Protein AF-A0A932FUY2-F1 (afdb_monomer)

Sequence (183 aa):
MANIYGRKVSSAYIITFAEANEIVDSSQGLALGPCTCRTVFHRCNHPINTEIMLAPTGNVFIEDRPNDYREISKEEARGILAQCHRSGLVHTIVKCRENLYAICNCCACCCVPLRLSKKYGIGRALNRTDSIVREFREQVWQVDTESNVSPSGRFAQKVILRSTATKNPLLDRADADSSQSLS

Foldseek 3Di:
DLLVCLAAFKAKEFDDLVLQLLLLVLAQWKKWFFQPQCVPPVQDDPDGGQKIWRDHDPDVCCVVPVPGMDTDHSVVNNVSSVVLVVVVWTWIFMDGRLDGTMTGTHDPRGDPLNCCVPPVVSVSRYHYDPCVSVSSNVVSVVVVVVVVPDPDDDPVPPPPPPPPPDDDPPPVPPPPPPPDDDD

Nearest PDB structures (foldseek):
  3sky-assembly1_A  TM=2.602E-01  e=1.266E+00  Archaeoglobus fulgidus DSM 4304
  4wiw-assembly6_F  TM=2.586E-01  e=2.628E+00  Desulfitobacterium hafniense DCB-2
  4umw-assembly1_A  TM=2.869E-01  e=2.793E+00  Shigella sonnei
  4umv-assembly1_A  TM=2.411E-01  e=1.615E+00  Shigella sonnei
  4byg-assembly1_A  TM=1.979E-01  e=8.353E+00  Legionella pneumophila subsp. pneumophila str. Philadelphia 1

pLDDT: mean 79.01, std 23.45, range [29.33, 98.69]

Mean predicted aligned error: 11.21 Å

Solvent-accessible surface area (backbone atoms only — not comparable to full-atom values): 10706 Å² total; per-residue (Å²): 109,70,49,54,43,16,69,59,44,46,30,32,30,54,44,52,74,67,53,52,47,54,47,51,70,68,46,83,27,40,30,43,22,58,28,64,44,50,78,72,62,65,69,68,90,69,81,52,75,38,22,38,36,50,34,57,89,78,48,60,57,36,73,79,34,58,91,58,25,44,78,49,52,64,70,54,49,50,51,51,52,52,52,36,50,78,70,68,32,50,44,23,42,33,30,49,57,92,45,72,42,29,42,42,46,39,43,92,77,42,29,58,41,59,45,36,25,75,76,66,70,29,46,41,23,45,42,74,64,95,54,55,62,60,55,50,52,52,53,50,51,52,50,58,65,55,67,74,64,71,100,67,97,71,70,86,60,61,84,73,63,82,67,86,86,67,90,65,90,79,64,80,73,74,80,77,81,82,85,84,86,83,133

Radius of gyration: 18.8 Å; Cα contacts (8 Å, |Δi|>4): 264; chains: 1; bounding box: 51×52×47 Å

Structure (mmCIF, N/CA/C/O backbone):
data_AF-A0A932FUY2-F1
#
_entry.id   AF-A0A932FUY2-F1
#
loop_
_atom_site.group_PDB
_atom_site.id
_atom_site.type_symbol
_atom_site.label_atom_id
_atom_site.label_alt_id
_atom_site.label_comp_id
_atom_site.label_asym_id
_atom_site.label_entity_id
_atom_site.label_seq_id
_atom_site.pdbx_PDB_ins_code
_atom_site.Cartn_x
_atom_site.Cartn_y
_atom_site.Cartn_z
_atom_site.occupancy
_atom_site.B_iso_or_equiv
_atom_site.auth_seq_id
_atom_site.auth_comp_id
_atom_site.auth_asym_id
_atom_site.auth_atom_id
_atom_site.pdbx_PDB_model_num
ATOM 1 N N . MET A 1 1 ? 24.421 -2.898 -4.113 1.00 64.38 1 MET A N 1
ATOM 2 C CA . MET A 1 1 ? 23.906 -1.814 -3.241 1.00 64.38 1 MET A CA 1
ATOM 3 C C . MET A 1 1 ? 22.384 -1.642 -3.303 1.00 64.38 1 MET A C 1
ATOM 5 O O . MET A 1 1 ? 21.769 -1.631 -2.246 1.00 64.38 1 MET A O 1
ATOM 9 N N . ALA A 1 2 ? 21.744 -1.593 -4.480 1.00 77.25 2 ALA A N 1
ATOM 10 C CA . ALA A 1 2 ? 20.290 -1.359 -4.594 1.00 77.25 2 ALA A CA 1
ATOM 11 C C . ALA A 1 2 ? 19.399 -2.343 -3.796 1.00 77.25 2 ALA A C 1
ATOM 13 O O . ALA A 1 2 ? 18.472 -1.925 -3.111 1.00 77.25 2 ALA A O 1
ATOM 14 N N . ASN A 1 3 ? 19.723 -3.642 -3.784 1.00 80.38 3 ASN A N 1
ATOM 15 C CA . ASN A 1 3 ? 18.988 -4.627 -2.973 1.00 80.38 3 ASN A CA 1
ATOM 16 C C . ASN A 1 3 ? 19.191 -4.466 -1.452 1.00 80.38 3 ASN A C 1
ATOM 18 O O . ASN A 1 3 ? 18.365 -4.945 -0.682 1.00 80.38 3 ASN A O 1
ATOM 22 N N . ILE A 1 4 ? 20.276 -3.818 -1.005 1.00 78.62 4 ILE A N 1
ATOM 23 C CA . ILE A 1 4 ? 20.483 -3.499 0.418 1.00 78.62 4 ILE A CA 1
ATOM 24 C C . ILE A 1 4 ? 19.537 -2.367 0.813 1.00 78.62 4 ILE A C 1
ATOM 26 O O . ILE A 1 4 ? 18.869 -2.472 1.837 1.00 78.62 4 ILE A O 1
ATOM 30 N N . TYR A 1 5 ? 19.424 -1.337 -0.029 1.00 76.69 5 TYR A N 1
ATOM 31 C CA . TYR A 1 5 ? 18.456 -0.257 0.161 1.00 76.69 5 TYR A CA 1
ATOM 32 C C . TYR A 1 5 ? 17.019 -0.797 0.190 1.00 76.69 5 TYR A C 1
ATOM 34 O O . TYR A 1 5 ? 16.292 -0.548 1.149 1.00 76.69 5 TYR A O 1
ATOM 42 N N . GLY A 1 6 ? 16.670 -1.640 -0.789 1.00 72.06 6 GLY A N 1
ATOM 43 C CA . GLY A 1 6 ? 15.383 -2.338 -0.854 1.00 72.06 6 GLY A CA 1
ATOM 44 C C . GLY A 1 6 ? 15.107 -3.281 0.322 1.00 72.06 6 GLY A C 1
ATOM 45 O O . GLY A 1 6 ? 13.983 -3.705 0.513 1.00 72.06 6 GLY A O 1
ATOM 46 N N . ARG A 1 7 ? 16.116 -3.643 1.121 1.00 74.62 7 ARG A N 1
ATOM 47 C CA . ARG A 1 7 ? 15.931 -4.483 2.313 1.00 74.62 7 ARG A CA 1
ATOM 48 C C . ARG A 1 7 ? 15.860 -3.666 3.601 1.00 74.62 7 ARG A C 1
ATOM 50 O O . ARG A 1 7 ? 15.115 -4.031 4.496 1.00 74.62 7 ARG A O 1
ATOM 57 N N . LYS A 1 8 ? 16.689 -2.625 3.719 1.00 75.62 8 LYS A N 1
ATOM 58 C CA . LYS A 1 8 ? 16.935 -1.918 4.987 1.00 75.62 8 LYS A CA 1
ATOM 59 C C . LYS A 1 8 ? 16.285 -0.539 5.080 1.00 75.62 8 LYS A C 1
ATOM 61 O O . LYS A 1 8 ? 16.172 -0.014 6.180 1.00 75.62 8 LYS A O 1
ATOM 66 N N . VAL A 1 9 ? 15.941 0.088 3.953 1.00 81.50 9 VAL A N 1
ATOM 67 C CA . VAL A 1 9 ? 15.538 1.504 3.931 1.00 81.50 9 VAL A CA 1
ATOM 68 C C . VAL A 1 9 ? 14.115 1.682 3.440 1.00 81.50 9 VAL A C 1
ATOM 70 O O . VAL A 1 9 ? 13.314 2.268 4.152 1.00 81.50 9 VAL A O 1
ATOM 73 N N . SER A 1 10 ? 13.780 1.189 2.251 1.00 85.56 10 SER A N 1
ATOM 74 C CA . SER A 1 10 ? 12.421 1.304 1.724 1.00 85.56 10 SER A CA 1
ATOM 75 C C . SER A 1 10 ? 12.083 0.098 0.865 1.00 85.56 10 SER A C 1
ATOM 77 O O . SER A 1 10 ? 12.874 -0.295 0.007 1.00 85.56 10 SER A O 1
ATOM 79 N N . SER A 1 11 ? 10.925 -0.505 1.118 1.00 91.25 11 SER A N 1
ATOM 80 C CA . SER A 1 11 ? 10.474 -1.717 0.440 1.00 91.25 11 SER A CA 1
ATOM 81 C C . SER A 1 11 ? 8.954 -1.772 0.366 1.00 91.25 11 SER A C 1
ATOM 83 O O . SER A 1 11 ? 8.269 -1.191 1.205 1.00 91.25 11 SER A O 1
ATOM 85 N N . ALA A 1 12 ? 8.424 -2.477 -0.628 1.00 95.38 12 ALA A N 1
ATOM 86 C CA . ALA A 1 12 ? 7.002 -2.780 -0.725 1.00 95.38 12 ALA A CA 1
ATOM 87 C C . ALA A 1 12 ? 6.774 -4.282 -0.537 1.00 95.38 12 ALA A C 1
ATOM 89 O O . ALA A 1 12 ? 7.574 -5.098 -1.005 1.00 95.38 12 ALA A O 1
ATOM 90 N N . TYR A 1 13 ? 5.672 -4.647 0.110 1.00 97.12 13 TYR A N 1
ATOM 91 C CA . TYR A 1 13 ? 5.233 -6.032 0.264 1.00 97.12 13 TYR A CA 1
ATOM 92 C C . TYR A 1 13 ? 3.901 -6.212 -0.442 1.00 97.12 13 TYR A C 1
ATOM 94 O O . TYR A 1 13 ? 2.963 -5.470 -0.169 1.00 97.12 13 TYR A O 1
ATOM 102 N N . ILE A 1 14 ? 3.817 -7.185 -1.345 1.00 97.25 14 ILE A N 1
ATOM 103 C CA . ILE A 1 14 ? 2.559 -7.574 -1.980 1.00 97.25 14 ILE A CA 1
ATOM 104 C C . ILE A 1 14 ? 1.640 -8.149 -0.906 1.00 97.25 14 ILE A C 1
ATOM 106 O O . ILE A 1 14 ? 2.022 -9.070 -0.174 1.00 97.25 14 ILE A O 1
ATOM 110 N N . ILE A 1 15 ? 0.427 -7.613 -0.857 1.00 98.31 15 ILE A N 1
ATOM 111 C CA . ILE A 1 15 ? -0.638 -8.075 0.026 1.00 98.31 15 ILE A CA 1
ATOM 112 C C . ILE A 1 15 ? -1.862 -8.446 -0.802 1.00 98.31 15 ILE A C 1
ATOM 114 O O . ILE A 1 15 ? -2.093 -7.925 -1.894 1.00 98.31 15 ILE A O 1
ATOM 118 N N . THR A 1 16 ? -2.638 -9.386 -0.293 1.00 98.31 16 THR A N 1
ATOM 119 C CA . THR A 1 16 ? -3.935 -9.750 -0.852 1.00 98.31 16 THR A CA 1
ATOM 120 C C . THR A 1 16 ? -4.972 -8.676 -0.531 1.00 98.31 16 THR A C 1
ATOM 122 O O . THR A 1 16 ? -4.783 -7.832 0.347 1.00 98.31 16 THR A O 1
ATOM 125 N N . PHE A 1 17 ? -6.106 -8.720 -1.230 1.00 98.38 17 PHE A N 1
ATOM 126 C CA . PHE A 1 17 ? -7.243 -7.861 -0.904 1.00 98.38 17 PHE A CA 1
ATOM 127 C C . PHE A 1 17 ? -7.739 -8.095 0.533 1.00 98.38 17 PHE A C 1
ATOM 129 O O . PHE A 1 17 ? -8.035 -7.133 1.235 1.00 98.38 17 PHE A O 1
ATOM 136 N N . ALA A 1 18 ? -7.777 -9.348 0.998 1.00 98.44 18 ALA A N 1
ATOM 137 C CA . ALA A 1 18 ? -8.173 -9.677 2.368 1.00 98.44 18 ALA A CA 1
ATOM 138 C C . ALA A 1 18 ? -7.213 -9.063 3.401 1.00 98.44 18 ALA A C 1
ATOM 140 O O . ALA A 1 18 ? -7.653 -8.321 4.273 1.00 98.44 18 ALA A O 1
ATOM 141 N N . GLU A 1 19 ? -5.902 -9.262 3.232 1.00 98.50 19 GLU A N 1
ATOM 142 C CA . GLU A 1 19 ? -4.885 -8.678 4.119 1.00 98.50 19 GLU A CA 1
ATOM 143 C C . GLU A 1 19 ? -4.951 -7.143 4.140 1.00 98.50 19 GLU A C 1
ATOM 145 O O . GLU A 1 19 ? -4.806 -6.535 5.197 1.00 98.50 19 GLU A O 1
ATOM 150 N N . ALA A 1 20 ? -5.208 -6.499 2.994 1.00 98.44 20 ALA A N 1
ATOM 151 C CA . ALA A 1 20 ? -5.375 -5.048 2.926 1.00 98.44 20 ALA A CA 1
ATOM 152 C C . ALA A 1 20 ? -6.576 -4.559 3.755 1.00 98.44 20 ALA A C 1
ATOM 154 O O . ALA A 1 20 ? -6.461 -3.548 4.448 1.00 98.44 20 ALA A O 1
ATOM 155 N N . ASN A 1 21 ? -7.702 -5.282 3.725 1.00 98.44 21 ASN A N 1
ATOM 156 C CA . ASN A 1 21 ? -8.852 -4.971 4.578 1.00 98.44 21 ASN A CA 1
ATOM 157 C C . ASN A 1 21 ? -8.520 -5.194 6.061 1.00 98.44 21 ASN A C 1
ATOM 159 O O . ASN A 1 21 ? -8.831 -4.334 6.876 1.00 98.44 21 ASN A O 1
ATOM 163 N N . GLU A 1 22 ? -7.812 -6.269 6.417 1.00 97.75 22 GLU A N 1
ATOM 164 C CA . GLU A 1 22 ? -7.396 -6.510 7.808 1.00 97.75 22 GLU A CA 1
ATOM 165 C C . GLU A 1 22 ? -6.463 -5.418 8.357 1.00 97.75 22 GLU A C 1
ATOM 167 O O . GLU A 1 22 ? -6.550 -5.047 9.532 1.00 97.75 22 GLU A O 1
ATOM 172 N N . ILE A 1 23 ? -5.571 -4.887 7.515 1.00 97.25 23 ILE A N 1
ATOM 173 C CA . ILE A 1 23 ? -4.703 -3.753 7.855 1.00 97.25 23 ILE A CA 1
ATOM 174 C C . ILE A 1 23 ? -5.548 -2.493 8.090 1.00 97.25 23 ILE A C 1
ATOM 176 O O . ILE A 1 23 ? -5.360 -1.819 9.104 1.00 97.25 23 ILE A O 1
ATOM 180 N N . VAL A 1 24 ? -6.514 -2.193 7.212 1.00 96.81 24 VAL A N 1
ATOM 181 C CA . VAL A 1 24 ? -7.468 -1.080 7.398 1.00 96.81 24 VAL A CA 1
ATOM 182 C C . VAL A 1 24 ? -8.246 -1.234 8.708 1.00 96.81 24 VAL A C 1
ATOM 184 O O . VAL A 1 24 ? -8.368 -0.275 9.471 1.00 96.81 24 VAL A O 1
ATOM 187 N N . ASP A 1 25 ? -8.711 -2.443 9.015 1.00 95.50 25 ASP A N 1
ATOM 188 C CA . ASP A 1 25 ? -9.465 -2.739 10.235 1.00 95.50 25 ASP A CA 1
ATOM 189 C C . ASP A 1 25 ? -8.625 -2.522 11.494 1.00 95.50 25 ASP A C 1
ATOM 191 O O . ASP A 1 25 ? -9.131 -2.004 12.491 1.00 95.50 25 ASP A O 1
ATOM 195 N N . SER A 1 26 ? -7.335 -2.855 11.424 1.00 93.06 26 SER A N 1
ATOM 196 C CA . SER A 1 26 ? -6.376 -2.705 12.524 1.00 93.06 26 SER A CA 1
ATOM 197 C C . SER A 1 26 ? -5.808 -1.282 12.641 1.00 93.06 26 SER A C 1
ATOM 199 O O . SER A 1 26 ? -5.104 -0.983 13.599 1.00 93.06 26 SER A O 1
ATOM 201 N N . SER A 1 27 ? -6.083 -0.399 11.678 1.00 91.69 27 SER A N 1
ATOM 202 C CA . SER A 1 27 ? -5.550 0.967 11.662 1.00 91.69 27 SER A CA 1
ATOM 203 C C . SER A 1 27 ? -6.324 1.901 12.597 1.00 91.69 27 SER A C 1
ATOM 205 O O . SER A 1 27 ? -7.548 1.798 12.728 1.00 91.69 27 SER A O 1
ATOM 207 N N . GLN A 1 28 ? -5.603 2.838 13.218 1.00 87.56 28 GLN A N 1
ATOM 208 C CA . GLN A 1 28 ? -6.161 3.842 14.136 1.00 87.56 28 GLN A CA 1
ATOM 209 C C . GLN A 1 28 ? -6.638 5.111 13.422 1.00 87.56 28 GLN A C 1
ATOM 211 O O . GLN A 1 28 ? -7.603 5.733 13.850 1.00 87.56 28 GLN A O 1
ATOM 216 N N . GLY A 1 29 ? -5.996 5.465 12.310 1.00 89.44 29 GLY A N 1
ATOM 217 C CA . GLY A 1 29 ? -6.373 6.586 11.460 1.00 89.44 29 GLY A CA 1
ATOM 218 C C . GLY A 1 29 ? -5.946 6.329 10.020 1.00 89.44 29 GLY A C 1
ATOM 219 O O . GLY A 1 29 ? -5.031 5.544 9.743 1.00 89.44 29 GLY A O 1
ATOM 220 N N . LEU A 1 30 ? -6.677 6.942 9.094 1.00 93.44 30 LEU A N 1
ATOM 221 C CA . LEU A 1 30 ? -6.545 6.705 7.664 1.00 93.44 30 LEU A CA 1
ATOM 222 C C . LEU A 1 30 ? -6.641 8.027 6.915 1.00 93.44 30 LEU A C 1
ATOM 224 O O . LEU A 1 30 ? -7.508 8.851 7.202 1.00 93.44 30 LEU A O 1
ATOM 228 N N . ALA A 1 31 ? -5.785 8.200 5.913 1.00 94.31 31 ALA A N 1
ATOM 229 C CA . ALA A 1 31 ? -5.929 9.285 4.952 1.00 94.31 31 ALA A CA 1
ATOM 230 C C . ALA A 1 31 ? -5.768 8.776 3.527 1.00 94.31 31 ALA A C 1
ATOM 232 O O . ALA A 1 31 ? -4.958 7.891 3.264 1.00 94.31 31 ALA A O 1
ATOM 233 N N . LEU A 1 32 ? -6.517 9.365 2.606 1.00 95.81 32 LEU A N 1
ATOM 234 C CA . LEU A 1 32 ? -6.376 9.128 1.179 1.00 95.81 32 LEU A CA 1
ATOM 235 C C . LEU A 1 32 ? -5.473 10.187 0.569 1.00 95.81 32 LEU A C 1
ATOM 237 O O . LEU A 1 32 ? -5.670 11.371 0.828 1.00 95.81 32 LEU A O 1
ATOM 241 N N . GLY A 1 33 ? -4.563 9.758 -0.298 1.00 94.81 33 GLY A N 1
ATOM 242 C CA . GLY A 1 33 ? -3.757 10.642 -1.123 1.00 94.81 33 GLY A CA 1
ATOM 243 C C . GLY A 1 33 ? -3.502 10.104 -2.533 1.00 94.81 33 GLY A C 1
ATOM 244 O O . GLY A 1 33 ? -3.939 8.999 -2.900 1.00 94.81 33 GLY A O 1
ATOM 245 N N . PRO A 1 34 ? -2.795 10.897 -3.352 1.00 95.62 34 PRO A N 1
ATOM 246 C CA . PRO A 1 34 ? -2.482 10.555 -4.727 1.00 95.62 34 PRO A CA 1
ATOM 247 C C . PRO A 1 34 ? -1.388 9.487 -4.803 1.00 95.62 34 PRO A C 1
ATOM 249 O O . PRO A 1 34 ? -0.381 9.546 -4.106 1.00 95.62 34 PRO A O 1
ATOM 252 N N . CYS A 1 35 ? -1.519 8.553 -5.742 1.00 95.50 35 CYS A N 1
ATOM 253 C CA . CYS A 1 35 ? -0.449 7.618 -6.064 1.00 95.50 35 CYS A CA 1
ATOM 254 C C . CYS A 1 35 ? 0.727 8.357 -6.711 1.00 95.50 35 CYS A C 1
ATOM 256 O O . CYS A 1 35 ? 0.688 8.692 -7.901 1.00 95.50 35 CYS A O 1
ATOM 258 N N . THR A 1 36 ? 1.816 8.508 -5.958 1.00 93.25 36 THR A N 1
ATOM 259 C CA . THR A 1 36 ? 3.019 9.239 -6.395 1.00 93.25 36 THR A CA 1
ATOM 260 C C . THR A 1 36 ? 3.535 8.765 -7.760 1.00 93.25 36 THR A C 1
ATOM 262 O O . THR A 1 36 ? 3.834 9.566 -8.644 1.00 93.25 36 THR A O 1
ATOM 265 N N . CYS A 1 37 ? 3.580 7.448 -7.989 1.00 95.94 37 CYS A N 1
ATOM 266 C CA . CYS A 1 37 ? 4.056 6.884 -9.256 1.00 95.94 37 CYS A CA 1
ATOM 267 C C . CYS A 1 37 ? 3.196 7.322 -10.454 1.00 95.94 37 CYS A C 1
ATOM 269 O O . CYS A 1 37 ? 3.712 7.538 -11.551 1.00 95.94 37 CYS A O 1
ATOM 271 N N . ARG A 1 38 ? 1.876 7.409 -10.270 1.00 95.50 38 ARG A N 1
ATOM 272 C CA . ARG A 1 38 ? 0.945 7.749 -11.348 1.00 95.50 38 ARG A CA 1
ATOM 273 C C . ARG A 1 38 ? 0.997 9.243 -11.662 1.00 95.50 38 ARG A C 1
ATOM 275 O O . ARG A 1 38 ? 1.034 9.581 -12.841 1.00 95.50 38 ARG A O 1
ATOM 282 N N . THR A 1 39 ? 1.106 10.079 -10.630 1.00 94.69 39 THR A N 1
ATOM 283 C CA . THR A 1 39 ? 1.298 11.533 -10.745 1.00 94.69 39 THR A CA 1
ATOM 284 C C . THR A 1 39 ? 2.624 11.907 -11.403 1.00 94.69 39 THR A C 1
ATOM 286 O O . THR A 1 39 ? 2.702 12.941 -12.039 1.00 94.69 39 THR A O 1
ATOM 289 N N . VAL A 1 40 ? 3.670 11.084 -11.284 1.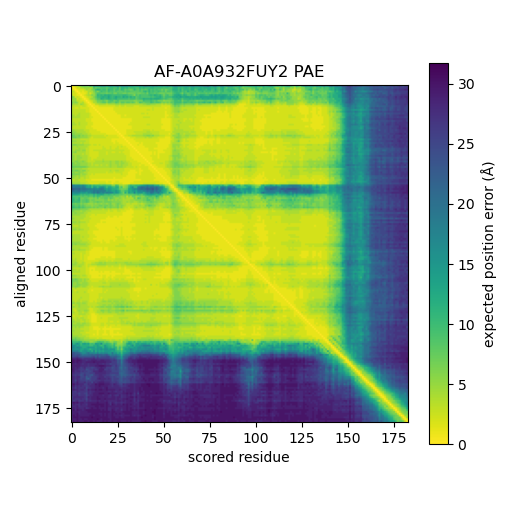00 95.88 40 VAL A N 1
ATOM 290 C CA . VAL A 1 40 ? 4.964 11.374 -11.929 1.00 95.88 40 VAL A CA 1
ATOM 291 C C . VAL A 1 40 ? 5.015 10.875 -13.373 1.00 95.88 40 VAL A C 1
ATOM 293 O O . VAL A 1 40 ? 5.528 11.562 -14.250 1.00 95.88 40 VAL A O 1
ATOM 296 N N . PHE A 1 41 ? 4.541 9.652 -13.642 1.00 95.50 41 PHE A N 1
ATOM 297 C CA . PHE A 1 41 ? 4.778 9.016 -14.943 1.00 95.50 41 PHE A CA 1
ATOM 298 C C . PHE A 1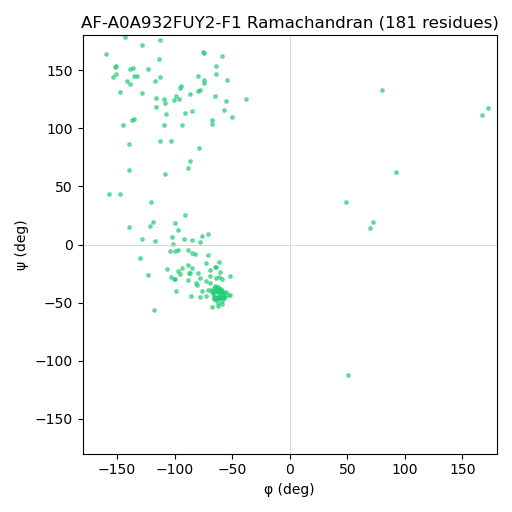 41 ? 3.652 9.192 -15.965 1.00 95.50 41 PHE A C 1
ATOM 300 O O . PHE A 1 41 ? 3.932 9.050 -17.152 1.00 95.50 41 PHE A O 1
ATOM 307 N N . HIS A 1 42 ? 2.403 9.417 -15.542 1.00 94.19 42 HIS A N 1
ATOM 308 C CA . HIS A 1 42 ? 1.242 9.615 -16.429 1.00 94.19 42 HIS A CA 1
ATOM 309 C C . HIS A 1 42 ? 1.069 8.568 -17.555 1.00 94.19 42 HIS A C 1
ATOM 311 O O . HIS A 1 42 ? 0.651 8.887 -18.663 1.00 94.19 42 HIS A O 1
ATOM 317 N N . ARG A 1 43 ? 1.380 7.288 -17.297 1.00 95.19 43 ARG A N 1
ATOM 318 C CA . ARG A 1 43 ? 1.332 6.216 -18.322 1.00 95.19 43 ARG A CA 1
ATOM 319 C C . ARG A 1 43 ? 0.006 5.458 -18.409 1.00 95.19 43 ARG A C 1
ATOM 321 O O . ARG A 1 43 ? -0.065 4.446 -19.100 1.00 95.19 43 ARG A O 1
ATOM 328 N N . CYS A 1 44 ? -1.011 5.859 -17.651 1.00 94.44 44 CYS A N 1
ATOM 329 C CA . CYS A 1 44 ? -2.312 5.190 -17.624 1.00 94.44 44 CYS A CA 1
ATOM 330 C C . CYS A 1 44 ? -3.401 6.125 -17.089 1.00 94.44 44 CYS A C 1
ATOM 332 O O . CYS A 1 44 ? -3.090 7.090 -16.394 1.00 94.44 44 CYS A O 1
ATOM 334 N N . ASN A 1 45 ? -4.661 5.756 -17.327 1.00 94.56 45 ASN A N 1
ATOM 335 C CA . ASN A 1 45 ? -5.847 6.513 -16.910 1.00 94.56 45 ASN A CA 1
ATOM 336 C C . ASN A 1 45 ? -6.507 5.955 -15.634 1.00 94.56 45 ASN A C 1
ATOM 338 O O . ASN A 1 45 ? -7.680 6.210 -15.379 1.00 94.56 45 ASN A O 1
ATOM 342 N N . HIS A 1 46 ? -5.790 5.151 -14.842 1.00 95.69 46 HIS A N 1
ATOM 343 C CA . HIS A 1 46 ? -6.316 4.692 -13.552 1.00 95.69 46 HIS A CA 1
ATOM 344 C C . HIS A 1 46 ? -6.522 5.876 -12.585 1.00 95.69 46 HIS A C 1
ATOM 346 O O . HIS A 1 46 ? -5.790 6.865 -12.688 1.00 95.69 46 HIS A O 1
ATOM 352 N N . PRO A 1 47 ? -7.452 5.776 -11.613 1.00 94.25 47 PRO A N 1
ATOM 353 C CA . PRO A 1 47 ? -7.709 6.847 -10.644 1.00 94.25 47 PRO A CA 1
ATOM 354 C C . PRO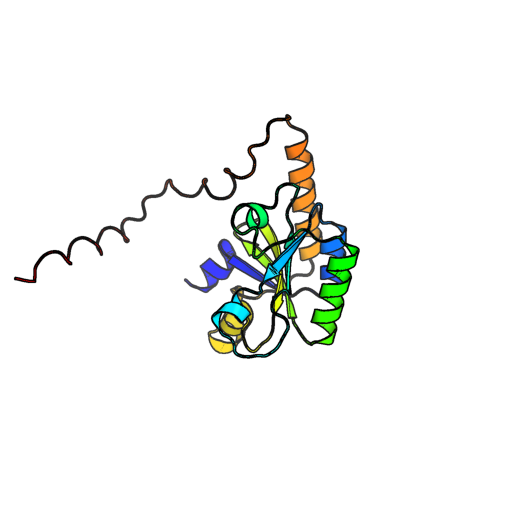 A 1 47 ? -6.433 7.270 -9.915 1.00 94.25 47 PRO A C 1
ATOM 356 O O . PRO A 1 47 ? -5.621 6.410 -9.604 1.00 94.25 47 PRO A O 1
ATOM 359 N N . ILE A 1 48 ? -6.226 8.558 -9.631 1.00 95.69 48 ILE A N 1
ATOM 360 C CA . ILE A 1 48 ? -5.001 9.040 -8.962 1.00 95.69 48 ILE A CA 1
ATOM 361 C C . ILE A 1 48 ? -5.033 8.774 -7.454 1.00 95.69 48 ILE A C 1
ATOM 363 O O . ILE A 1 48 ? -4.051 8.262 -6.920 1.00 95.69 48 ILE A O 1
ATOM 367 N N . ASN A 1 49 ? -6.153 9.062 -6.791 1.00 96.19 49 ASN A N 1
ATOM 368 C CA . ASN A 1 49 ? -6.298 8.958 -5.338 1.00 96.19 49 ASN A CA 1
ATOM 369 C C . ASN A 1 49 ? -6.509 7.505 -4.912 1.00 96.19 49 ASN A C 1
ATOM 371 O O . ASN A 1 49 ? -7.636 7.035 -4.781 1.00 96.19 49 ASN A O 1
ATOM 375 N N . THR A 1 50 ? -5.401 6.777 -4.785 1.00 97.12 50 THR A N 1
ATOM 376 C CA . THR A 1 50 ? -5.384 5.335 -4.513 1.00 97.12 50 THR A CA 1
ATOM 377 C C . THR A 1 50 ? -4.293 4.936 -3.516 1.00 97.12 50 THR A C 1
ATOM 379 O O . THR A 1 50 ? -3.955 3.759 -3.424 1.00 97.12 50 THR A O 1
ATOM 382 N N . GLU A 1 51 ? -3.701 5.881 -2.789 1.00 96.12 51 GLU A N 1
ATOM 383 C CA . GLU A 1 51 ? -2.723 5.612 -1.730 1.00 96.12 51 GLU A CA 1
ATOM 384 C C . GLU A 1 51 ? -3.372 5.899 -0.374 1.00 96.12 51 GLU A C 1
ATOM 386 O O . GLU A 1 51 ? -3.890 6.990 -0.155 1.00 96.12 51 GLU A O 1
ATOM 391 N N . ILE A 1 52 ? -3.415 4.893 0.501 1.00 97.06 52 ILE A N 1
ATOM 392 C CA . ILE A 1 52 ? -4.050 4.987 1.817 1.00 97.06 52 ILE A CA 1
ATOM 393 C C . ILE A 1 52 ? -2.948 5.022 2.865 1.00 97.06 52 ILE A C 1
ATOM 395 O O . ILE A 1 52 ? -2.247 4.033 3.071 1.00 97.06 52 ILE A O 1
ATOM 399 N N . MET A 1 53 ? -2.806 6.156 3.530 1.00 94.50 53 MET A N 1
ATOM 400 C CA . MET A 1 53 ? -1.854 6.354 4.612 1.00 94.50 53 MET A CA 1
ATOM 401 C C . MET A 1 53 ? -2.394 5.725 5.894 1.00 94.50 53 MET A C 1
ATOM 403 O O . MET A 1 53 ? -3.553 5.936 6.248 1.00 94.50 53 MET A O 1
ATOM 407 N N . LEU A 1 54 ? -1.538 4.974 6.581 1.00 92.00 54 LEU A N 1
ATOM 408 C CA . LEU A 1 54 ? -1.809 4.297 7.845 1.00 92.00 54 LEU A CA 1
ATOM 409 C C . LEU A 1 54 ? -1.146 5.127 8.948 1.00 92.00 54 LEU A C 1
ATOM 411 O O . LEU A 1 54 ? 0.036 4.944 9.240 1.00 92.00 54 LEU A O 1
ATOM 415 N N . ALA A 1 55 ? -1.870 6.095 9.501 1.00 72.81 55 ALA A N 1
ATOM 416 C CA . ALA A 1 55 ? -1.325 7.014 10.495 1.00 72.81 55 ALA A CA 1
ATOM 417 C C . ALA A 1 55 ? -2.228 7.051 11.735 1.00 72.81 55 ALA A C 1
ATOM 419 O O . ALA A 1 55 ? -3.432 7.251 11.589 1.00 72.81 55 ALA A O 1
ATOM 420 N N . PRO A 1 56 ? -1.676 6.906 12.950 1.00 60.91 56 PRO A N 1
ATOM 421 C CA . PRO A 1 56 ? -2.341 7.360 14.167 1.00 60.91 56 PRO A CA 1
ATOM 422 C C . PRO A 1 56 ? -2.631 8.867 14.096 1.00 60.91 56 PRO A C 1
ATOM 424 O O . PRO A 1 56 ? -2.044 9.581 13.282 1.00 60.91 56 PRO A O 1
ATOM 427 N N . THR A 1 57 ? -3.535 9.336 14.954 1.00 53.84 57 THR A N 1
ATOM 428 C CA . THR A 1 57 ? -4.048 10.714 15.041 1.00 53.84 57 THR A CA 1
ATOM 429 C C . THR A 1 57 ? -2.971 11.781 14.783 1.00 53.84 57 THR A C 1
ATOM 431 O O . THR A 1 57 ? -1.940 11.792 15.455 1.00 53.84 57 THR A O 1
ATOM 434 N N . GLY A 1 58 ? -3.220 12.687 13.828 1.00 56.62 58 GLY A N 1
ATOM 435 C CA . GLY A 1 58 ? -2.237 13.674 13.352 1.00 56.62 58 GLY A CA 1
ATOM 436 C C . GLY A 1 58 ? -1.445 13.167 12.146 1.00 56.62 58 GLY A C 1
ATOM 437 O O . GLY A 1 58 ? -0.230 12.973 12.210 1.00 56.62 58 GLY A O 1
ATOM 438 N N . ASN A 1 59 ? -2.143 12.900 11.036 1.00 61.69 59 ASN A N 1
ATOM 439 C CA . ASN A 1 59 ? -1.487 12.460 9.815 1.00 61.69 59 ASN A CA 1
ATOM 440 C C . ASN A 1 59 ? -0.632 13.604 9.245 1.00 61.69 59 ASN A C 1
ATOM 442 O O . ASN A 1 59 ? -1.151 14.515 8.605 1.00 61.69 59 ASN A O 1
ATOM 446 N N . VAL A 1 60 ? 0.685 13.512 9.437 1.00 66.94 60 VAL A N 1
ATOM 447 C CA . VAL A 1 60 ? 1.673 14.498 8.964 1.00 66.94 60 VAL A CA 1
ATOM 448 C C . VAL A 1 60 ? 1.543 14.822 7.474 1.00 66.94 60 VAL A C 1
ATOM 450 O O . VAL A 1 60 ? 1.860 15.926 7.057 1.00 66.94 60 VAL A O 1
ATOM 453 N N . PHE A 1 61 ? 1.022 13.902 6.656 1.00 71.69 61 PHE A N 1
ATOM 454 C CA . PHE A 1 61 ? 0.806 14.161 5.233 1.00 71.69 61 PHE A CA 1
ATOM 455 C C . PHE A 1 61 ? -0.360 15.119 4.980 1.00 71.69 61 PHE A C 1
ATOM 457 O O . PHE A 1 61 ? -0.313 15.876 4.016 1.00 71.69 61 PHE A O 1
ATOM 464 N N . ILE A 1 62 ? -1.381 15.115 5.839 1.00 78.00 62 ILE A N 1
ATOM 465 C CA . ILE A 1 62 ? -2.457 16.112 5.794 1.00 78.00 62 ILE A CA 1
ATOM 466 C C . ILE A 1 62 ? -1.919 17.470 6.254 1.00 78.00 62 ILE A C 1
ATOM 468 O O . ILE A 1 62 ? -2.246 18.480 5.647 1.00 78.00 62 ILE A O 1
ATOM 472 N N . GLU A 1 63 ? -1.061 17.505 7.276 1.00 78.62 63 GLU A N 1
ATOM 473 C CA . GLU A 1 63 ? -0.453 18.753 7.760 1.00 78.62 63 GLU A CA 1
ATOM 474 C C . GLU A 1 63 ? 0.489 19.377 6.715 1.00 78.62 63 GLU A C 1
ATOM 476 O O . GLU A 1 63 ? 0.381 20.565 6.411 1.00 78.62 63 GLU A O 1
ATOM 481 N N . ASP A 1 64 ? 1.369 18.570 6.115 1.00 80.50 64 ASP A N 1
ATOM 482 C CA . ASP A 1 64 ? 2.364 19.023 5.137 1.00 80.50 64 ASP A CA 1
ATOM 483 C C . ASP A 1 64 ? 1.763 19.265 3.741 1.00 80.50 64 ASP A C 1
ATOM 485 O O . ASP A 1 64 ? 2.284 20.064 2.956 1.00 80.50 64 ASP A O 1
ATOM 489 N N . ARG A 1 65 ? 0.694 18.537 3.385 1.00 83.56 65 ARG A N 1
ATOM 490 C CA . ARG A 1 65 ? 0.044 18.577 2.063 1.00 83.56 65 ARG A CA 1
ATOM 491 C C . ARG A 1 65 ? -1.489 18.516 2.166 1.00 83.56 65 ARG A C 1
ATOM 493 O O . ARG A 1 65 ? -2.109 17.599 1.616 1.00 83.56 65 ARG A O 1
ATOM 500 N N . PRO A 1 66 ? -2.128 19.527 2.778 1.00 83.62 66 PRO A N 1
ATOM 501 C CA . PRO A 1 66 ? -3.570 19.525 3.061 1.00 83.62 66 PRO A CA 1
ATOM 502 C C . PRO A 1 66 ? -4.457 19.520 1.811 1.00 83.62 66 PRO A C 1
ATOM 504 O O . PRO A 1 66 ? -5.627 19.162 1.883 1.00 83.62 66 PRO A O 1
ATOM 507 N N .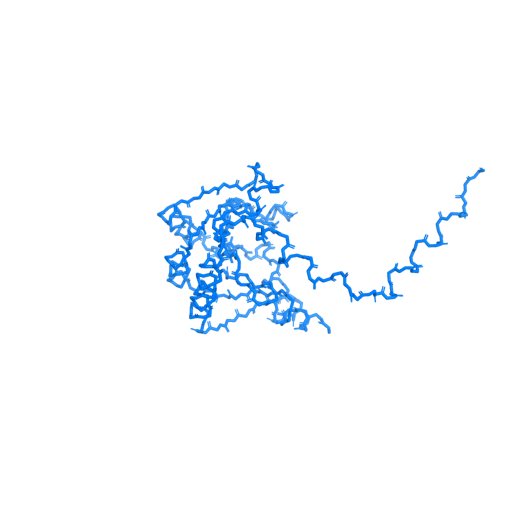 ASN A 1 67 ? -3.911 19.905 0.653 1.00 88.38 67 ASN A N 1
ATOM 508 C CA . ASN A 1 67 ? -4.636 19.879 -0.620 1.00 88.38 67 ASN A CA 1
ATOM 509 C C . ASN A 1 67 ? -4.598 18.505 -1.308 1.00 88.38 67 ASN A C 1
ATOM 511 O O . ASN A 1 67 ? -5.437 18.231 -2.164 1.00 88.38 67 ASN A O 1
ATOM 515 N N . ASP A 1 68 ? -3.632 17.654 -0.950 1.00 89.00 68 ASP A N 1
ATOM 516 C CA . ASP A 1 68 ? -3.434 16.346 -1.581 1.00 89.00 68 ASP A CA 1
ATOM 517 C C . ASP A 1 68 ? -4.006 15.207 -0.732 1.00 89.00 68 ASP A C 1
ATOM 519 O O . ASP A 1 68 ? -4.404 14.175 -1.276 1.00 89.00 68 ASP A O 1
ATOM 523 N N . TYR A 1 69 ? -4.032 15.379 0.593 1.00 91.75 69 TYR A N 1
ATOM 524 C CA . TYR A 1 69 ? -4.451 14.348 1.536 1.00 91.75 69 TYR A CA 1
ATOM 525 C C . TYR A 1 69 ? -5.687 14.762 2.322 1.00 91.75 69 TYR A C 1
ATOM 527 O O . TYR A 1 69 ? -5.805 15.896 2.778 1.00 91.75 69 TYR A O 1
ATOM 535 N N . ARG A 1 70 ? -6.587 13.802 2.544 1.00 92.62 70 ARG A N 1
ATOM 536 C CA . ARG A 1 70 ? -7.757 13.969 3.415 1.00 92.62 70 ARG A CA 1
ATOM 537 C C . ARG A 1 70 ? -8.002 12.731 4.257 1.00 92.62 70 ARG A C 1
ATOM 539 O O . ARG A 1 70 ? -7.722 11.620 3.807 1.00 92.62 70 ARG A O 1
ATOM 546 N N . GLU A 1 71 ? -8.575 12.915 5.437 1.00 92.88 71 GLU A N 1
ATOM 547 C CA . GLU A 1 71 ? -9.025 11.797 6.264 1.00 92.88 71 GLU A CA 1
ATOM 548 C C . GLU A 1 71 ? -10.147 11.016 5.573 1.00 92.88 71 GLU A C 1
ATOM 550 O O . GLU A 1 71 ? -10.955 11.578 4.823 1.00 92.88 71 GLU A O 1
ATOM 555 N N . ILE A 1 72 ? -10.169 9.706 5.816 1.00 94.94 72 ILE A N 1
ATOM 556 C CA . ILE A 1 72 ? -11.196 8.793 5.310 1.00 94.94 72 ILE A CA 1
ATOM 557 C C . ILE A 1 72 ? -11.639 7.830 6.407 1.00 94.94 72 ILE A C 1
ATOM 559 O O . ILE A 1 72 ? -10.857 7.469 7.288 1.00 94.94 72 ILE A O 1
ATOM 563 N N . SER A 1 73 ? -12.885 7.365 6.333 1.00 96.06 73 SER A N 1
ATOM 564 C CA . SER A 1 73 ? -13.359 6.293 7.212 1.00 96.06 73 SER A CA 1
ATOM 565 C C . SER A 1 73 ? -12.811 4.928 6.783 1.00 96.06 73 SER A C 1
ATOM 567 O O . SER A 1 73 ? -12.332 4.744 5.657 1.00 96.06 73 SER A O 1
ATOM 569 N N . LYS A 1 74 ? -12.927 3.926 7.664 1.00 96.56 74 LYS A N 1
ATOM 570 C CA . LYS A 1 74 ? -12.612 2.532 7.314 1.00 96.56 74 LYS A CA 1
ATOM 571 C C . LYS A 1 74 ? -13.511 2.044 6.180 1.00 96.56 74 LYS A C 1
ATOM 573 O O . LYS A 1 74 ? -13.040 1.383 5.262 1.00 96.56 74 LYS A O 1
ATOM 578 N N . GLU A 1 75 ? -14.790 2.401 6.195 1.00 98.31 75 GLU A N 1
ATOM 579 C CA . GLU A 1 75 ? -15.771 2.032 5.169 1.00 98.31 75 GLU A CA 1
ATOM 580 C C . GLU A 1 75 ? -15.368 2.593 3.804 1.00 98.31 75 GLU A C 1
ATOM 582 O O . GLU A 1 75 ? -15.365 1.867 2.807 1.00 98.31 75 GLU A O 1
ATOM 587 N N . GLU A 1 76 ? -14.953 3.860 3.769 1.00 98.31 76 GLU A N 1
ATOM 588 C CA . GLU A 1 76 ? -14.454 4.499 2.559 1.00 98.31 76 GLU A CA 1
ATOM 589 C C . GLU A 1 76 ? -13.159 3.839 2.063 1.00 98.31 76 GLU A C 1
ATOM 591 O O . GLU A 1 76 ? -13.048 3.506 0.880 1.00 98.31 76 GLU A O 1
ATOM 596 N N . ALA A 1 77 ? -12.208 3.566 2.962 1.00 98.25 77 ALA A N 1
ATOM 597 C CA . ALA A 1 77 ? -10.970 2.864 2.633 1.00 98.25 77 ALA A CA 1
ATOM 598 C C . ALA A 1 77 ? -11.236 1.487 2.001 1.00 98.25 77 ALA A C 1
ATOM 600 O O . ALA A 1 77 ? -10.667 1.174 0.952 1.00 98.25 77 ALA A O 1
ATOM 601 N N . ARG A 1 78 ? -12.148 0.684 2.570 1.00 98.56 78 ARG A N 1
ATOM 602 C CA . ARG A 1 78 ? -12.552 -0.615 1.996 1.00 98.56 78 ARG A CA 1
ATOM 603 C C . ARG A 1 78 ? -13.196 -0.447 0.615 1.00 98.56 78 ARG A C 1
ATOM 605 O O . ARG A 1 78 ? -12.905 -1.223 -0.297 1.00 98.56 78 ARG A O 1
ATOM 612 N N . GLY A 1 79 ? -14.009 0.595 0.422 1.00 98.56 79 GLY A N 1
ATOM 613 C CA . GLY A 1 79 ? -14.582 0.950 -0.881 1.00 98.56 79 GLY A CA 1
ATOM 614 C C . GLY A 1 79 ? -13.515 1.245 -1.943 1.00 98.56 79 GLY A C 1
ATOM 615 O O . GLY A 1 79 ? -13.580 0.714 -3.058 1.00 98.56 79 GLY A O 1
ATOM 616 N N . ILE A 1 80 ? -12.491 2.020 -1.579 1.00 98.56 80 ILE A N 1
ATOM 617 C CA . ILE A 1 80 ? -11.348 2.349 -2.443 1.00 98.56 80 ILE A CA 1
ATOM 618 C C . ILE A 1 80 ? -10.526 1.098 -2.759 1.00 98.56 80 ILE A C 1
ATOM 620 O O . ILE A 1 80 ? -10.205 0.858 -3.926 1.00 98.56 80 ILE A O 1
ATOM 624 N N . LEU A 1 81 ? -10.221 0.266 -1.757 1.00 98.69 81 LEU A N 1
ATOM 625 C CA . LEU A 1 81 ? -9.522 -1.004 -1.966 1.00 98.69 81 LEU A CA 1
ATOM 626 C C . LEU A 1 81 ? -10.290 -1.893 -2.946 1.00 98.69 81 LEU A C 1
ATOM 628 O O . LEU A 1 81 ? -9.697 -2.425 -3.882 1.00 98.69 81 LEU A O 1
ATOM 632 N N . ALA A 1 82 ? -11.610 -2.004 -2.790 1.00 98.62 82 ALA A N 1
ATOM 633 C CA . ALA A 1 82 ? -12.445 -2.809 -3.671 1.00 98.62 82 ALA A CA 1
ATOM 634 C C . ALA A 1 82 ? -12.472 -2.252 -5.106 1.00 98.62 82 ALA A C 1
ATOM 636 O O . ALA A 1 82 ? -12.404 -3.018 -6.068 1.00 98.62 82 ALA A O 1
ATOM 637 N N . GLN A 1 83 ? -12.530 -0.926 -5.276 1.00 98.25 83 GLN A N 1
ATOM 638 C CA . GLN A 1 83 ? -12.421 -0.286 -6.591 1.00 98.25 83 GLN A CA 1
ATOM 639 C C . GLN A 1 83 ? -11.062 -0.570 -7.244 1.00 98.25 83 GLN A C 1
ATOM 641 O O . GLN A 1 83 ? -11.006 -0.941 -8.420 1.00 98.25 83 GLN A O 1
ATOM 646 N N . CYS A 1 84 ? -9.976 -0.423 -6.485 1.00 98.19 84 CYS A N 1
ATOM 647 C CA . CYS A 1 84 ? -8.619 -0.693 -6.947 1.00 98.19 84 CYS A CA 1
ATOM 648 C C . CYS A 1 84 ? -8.457 -2.157 -7.368 1.00 98.19 84 CYS A C 1
ATOM 650 O O . CYS A 1 84 ? -7.952 -2.424 -8.458 1.00 98.19 84 CYS A O 1
ATOM 652 N N . HIS A 1 85 ? -8.959 -3.083 -6.547 1.00 97.75 85 HIS A N 1
ATOM 653 C CA . HIS A 1 85 ? -8.927 -4.518 -6.805 1.00 97.75 85 HIS A CA 1
ATOM 654 C C . HIS A 1 85 ? -9.652 -4.877 -8.107 1.00 97.75 85 HIS A C 1
ATOM 656 O O . HIS A 1 85 ? -9.070 -5.499 -8.994 1.00 97.75 85 HIS A O 1
ATOM 662 N N . ARG A 1 86 ? -10.896 -4.400 -8.276 1.00 97.81 86 ARG A N 1
ATOM 663 C CA . ARG A 1 86 ? -11.681 -4.604 -9.509 1.00 97.81 86 ARG A CA 1
ATOM 664 C C . ARG A 1 86 ? -11.023 -3.994 -10.746 1.00 97.81 86 ARG A C 1
ATOM 666 O O . ARG A 1 86 ? -11.231 -4.482 -11.849 1.00 97.81 86 ARG A O 1
ATOM 673 N N . SER A 1 87 ? -10.224 -2.944 -10.565 1.00 95.81 87 SER A N 1
ATOM 674 C CA . SER A 1 87 ? -9.480 -2.285 -11.645 1.00 95.81 87 SER A CA 1
ATOM 675 C C . SER A 1 87 ? -8.136 -2.957 -11.959 1.00 95.81 87 SER A C 1
ATOM 677 O O . SER A 1 87 ? -7.375 -2.429 -12.767 1.00 95.81 87 SER A O 1
AT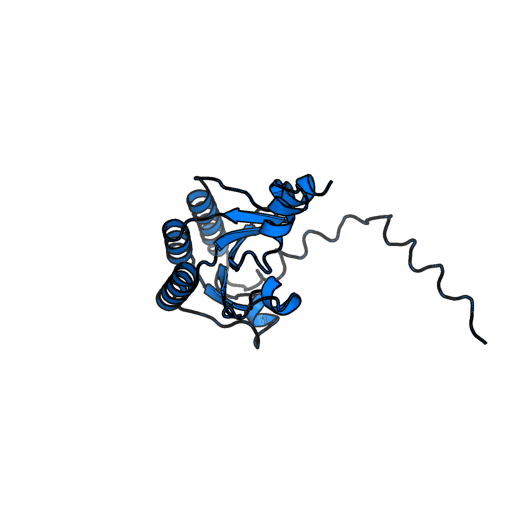OM 679 N N . GLY A 1 88 ? -7.809 -4.081 -11.309 1.00 95.69 88 GLY A N 1
ATOM 680 C CA . GLY A 1 88 ? -6.553 -4.807 -11.514 1.00 95.69 88 GLY A CA 1
ATOM 681 C C . GLY A 1 88 ? -5.319 -4.115 -10.927 1.00 95.69 88 GLY A C 1
ATOM 682 O O . GLY A 1 88 ? -4.196 -4.408 -11.340 1.00 95.69 88 GLY A O 1
ATOM 683 N N . LEU A 1 89 ? -5.499 -3.178 -9.987 1.00 97.50 89 LEU A N 1
ATOM 684 C CA . LEU A 1 89 ? -4.378 -2.568 -9.276 1.00 97.50 89 LEU A CA 1
ATOM 685 C C . LEU A 1 89 ? -3.809 -3.550 -8.247 1.00 97.50 89 LEU A C 1
ATOM 687 O O . LEU A 1 89 ? -4.548 -4.238 -7.547 1.00 97.50 89 LEU A O 1
ATOM 691 N N . VAL A 1 90 ? -2.481 -3.591 -8.137 1.00 96.19 90 VAL A N 1
ATOM 692 C CA . VAL A 1 90 ? -1.792 -4.396 -7.127 1.00 96.19 90 VAL A CA 1
ATOM 693 C C . VAL A 1 90 ? -1.813 -3.672 -5.786 1.00 96.19 90 VAL A C 1
ATOM 695 O O . VAL A 1 90 ? -1.478 -2.486 -5.716 1.00 96.19 90 VAL A O 1
ATOM 698 N N . HIS A 1 91 ? -2.181 -4.399 -4.732 1.00 98.06 91 HIS A N 1
ATOM 699 C CA . HIS A 1 91 ? -2.098 -3.931 -3.355 1.00 98.06 91 HIS A CA 1
ATOM 700 C C . HIS A 1 91 ? -0.704 -4.213 -2.800 1.00 98.06 91 HIS A C 1
ATOM 702 O O . HIS A 1 91 ? -0.195 -5.337 -2.869 1.00 98.06 91 HIS A O 1
ATOM 708 N N . THR A 1 92 ? -0.089 -3.189 -2.225 1.00 97.75 92 THR A N 1
ATOM 709 C CA . THR A 1 92 ? 1.156 -3.337 -1.476 1.00 97.75 92 THR A CA 1
ATOM 710 C C . THR A 1 92 ? 1.091 -2.549 -0.185 1.00 97.75 92 THR A C 1
ATOM 712 O O . THR A 1 92 ? 0.529 -1.459 -0.179 1.00 97.75 92 THR A O 1
ATOM 715 N N . ILE A 1 93 ? 1.703 -3.054 0.882 1.00 97.25 93 ILE A N 1
ATOM 716 C CA . ILE A 1 93 ? 2.028 -2.231 2.048 1.00 97.25 93 ILE A CA 1
ATO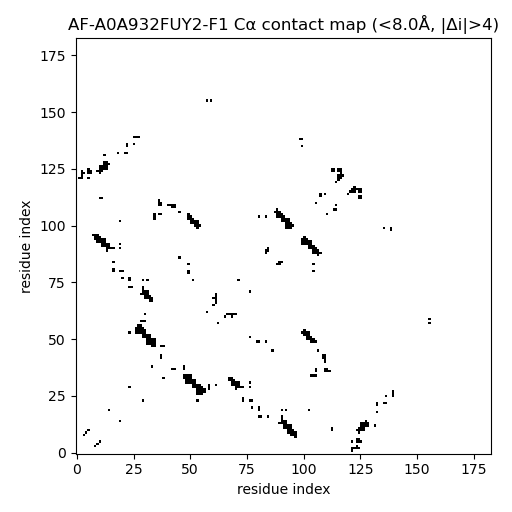M 717 C C . ILE A 1 93 ? 3.470 -1.739 1.931 1.00 97.25 93 ILE A C 1
ATOM 719 O O . ILE A 1 93 ? 4.374 -2.492 1.550 1.00 97.25 93 ILE A O 1
ATOM 723 N N . VAL A 1 94 ? 3.677 -0.456 2.207 1.00 94.69 94 VAL A N 1
ATOM 724 C CA . VAL A 1 94 ? 4.971 0.208 2.065 1.00 94.69 94 VAL A CA 1
ATOM 725 C C . VAL A 1 94 ? 5.656 0.279 3.423 1.00 94.69 94 VAL A C 1
ATOM 727 O O . VAL A 1 94 ? 5.078 0.758 4.398 1.00 94.69 94 VAL A O 1
ATOM 730 N N . LYS A 1 95 ? 6.902 -0.197 3.466 1.00 92.06 95 LYS A N 1
ATOM 731 C CA . LYS A 1 95 ? 7.775 -0.179 4.638 1.00 92.06 95 LYS A CA 1
ATOM 732 C C . LYS A 1 95 ? 8.902 0.827 4.421 1.00 92.06 95 LYS A C 1
ATOM 734 O O . LYS A 1 95 ? 9.643 0.719 3.442 1.00 92.06 95 LYS A O 1
ATOM 739 N N . CYS A 1 96 ? 9.061 1.773 5.341 1.00 89.06 96 CYS A N 1
ATOM 740 C CA . CYS A 1 96 ? 10.220 2.657 5.432 1.00 89.06 96 CYS A CA 1
ATOM 741 C C . CYS A 1 96 ? 10.943 2.391 6.755 1.00 89.06 96 CYS A C 1
ATOM 743 O O . CYS A 1 96 ? 10.375 2.577 7.830 1.00 89.06 96 CYS A O 1
ATOM 745 N N . ARG A 1 97 ? 12.202 1.951 6.675 1.00 86.69 97 ARG A N 1
ATOM 746 C CA . ARG A 1 97 ? 12.962 1.379 7.795 1.00 86.69 97 ARG A CA 1
ATOM 747 C C . ARG A 1 97 ? 12.142 0.282 8.467 1.00 86.69 97 ARG A C 1
ATOM 749 O O . ARG A 1 97 ? 11.880 -0.712 7.805 1.00 86.69 97 ARG A O 1
ATOM 756 N N . GLU A 1 98 ? 11.699 0.476 9.707 1.00 85.12 98 GLU A N 1
ATOM 757 C CA . GLU A 1 98 ? 10.874 -0.495 10.432 1.00 85.12 98 GLU A CA 1
ATOM 758 C C . GLU A 1 98 ? 9.370 -0.208 10.381 1.00 85.12 98 GLU A C 1
ATOM 760 O O . GLU A 1 98 ? 8.592 -1.047 10.811 1.00 85.12 98 GLU A O 1
ATOM 765 N N . ASN A 1 99 ? 8.950 0.911 9.783 1.00 87.44 99 ASN A N 1
ATOM 766 C CA . ASN A 1 99 ? 7.559 1.352 9.829 1.00 87.44 99 ASN A CA 1
ATOM 767 C C . ASN A 1 99 ? 6.799 1.020 8.543 1.00 87.44 99 ASN A C 1
ATOM 769 O O . ASN A 1 99 ? 7.175 1.452 7.450 1.00 87.44 99 ASN A O 1
ATOM 773 N N . LEU A 1 100 ? 5.694 0.303 8.695 1.00 92.50 100 LEU A N 1
ATOM 774 C CA . LEU A 1 100 ? 4.641 0.096 7.711 1.00 92.50 100 LEU A CA 1
ATOM 775 C C . LEU A 1 100 ? 3.662 1.271 7.787 1.00 92.50 100 LEU A C 1
ATOM 777 O O . LEU A 1 100 ? 3.022 1.466 8.817 1.00 92.50 100 LEU A O 1
ATOM 781 N N . TYR A 1 101 ? 3.570 2.073 6.727 1.00 91.69 101 TYR A N 1
ATOM 782 C CA . TYR A 1 101 ? 2.932 3.397 6.826 1.00 91.69 101 TYR A CA 1
ATOM 783 C C . TYR A 1 101 ? 1.880 3.694 5.755 1.00 91.69 101 TYR A C 1
ATOM 785 O O . TYR A 1 101 ? 1.170 4.691 5.863 1.00 91.69 101 TYR A O 1
ATOM 793 N N . ALA A 1 102 ? 1.776 2.880 4.705 1.00 94.94 102 ALA A N 1
ATOM 794 C CA . ALA A 1 102 ? 0.802 3.106 3.643 1.00 94.94 102 ALA A CA 1
ATOM 795 C C . ALA A 1 102 ? 0.418 1.807 2.940 1.00 94.94 102 ALA A C 1
ATOM 797 O O . ALA A 1 102 ? 1.275 0.958 2.688 1.00 94.94 102 ALA A O 1
ATOM 798 N N . ILE A 1 103 ? -0.850 1.692 2.550 1.00 97.94 103 ILE A N 1
ATOM 799 C CA . ILE A 1 103 ? -1.291 0.780 1.497 1.00 97.94 103 ILE A CA 1
ATOM 800 C C . ILE A 1 103 ? -1.237 1.540 0.170 1.00 97.94 103 ILE A C 1
ATOM 802 O O . ILE A 1 103 ? -2.018 2.458 -0.082 1.00 97.94 103 ILE A O 1
ATOM 806 N N . CYS A 1 104 ? -0.334 1.126 -0.709 1.00 97.44 104 CYS A N 1
ATOM 807 C CA . CYS A 1 104 ? -0.232 1.639 -2.065 1.00 97.44 104 CYS A CA 1
ATOM 808 C C . CYS A 1 104 ? -0.981 0.715 -3.032 1.00 97.44 104 CYS A C 1
ATOM 810 O O . CYS A 1 104 ? -0.685 -0.482 -3.116 1.00 97.44 104 CYS A O 1
ATOM 812 N N . ASN A 1 105 ? -1.918 1.288 -3.795 1.00 98.00 105 ASN A N 1
ATOM 813 C CA . ASN A 1 105 ? -2.650 0.599 -4.856 1.00 98.00 105 ASN A CA 1
ATOM 814 C C . ASN A 1 105 ? -2.184 1.124 -6.219 1.00 98.00 105 ASN A C 1
ATOM 816 O O . ASN A 1 105 ? -2.546 2.229 -6.642 1.00 98.00 105 ASN A O 1
ATOM 820 N N . CYS A 1 106 ? -1.347 0.356 -6.915 1.00 96.25 106 CYS A N 1
ATOM 821 C CA . CYS A 1 106 ? -0.658 0.828 -8.118 1.00 96.25 106 CYS A CA 1
ATOM 822 C C . CYS A 1 106 ? -0.829 -0.121 -9.312 1.00 96.25 106 CYS A C 1
ATOM 824 O O . CYS A 1 106 ? -1.368 -1.213 -9.192 1.00 96.25 106 CYS A O 1
ATOM 826 N N . CYS A 1 107 ? -0.392 0.305 -10.495 1.00 94.50 107 CYS A N 1
ATOM 827 C CA . CYS A 1 107 ? -0.494 -0.457 -11.741 1.00 94.50 107 CYS A CA 1
ATOM 828 C C . CYS A 1 107 ? 0.890 -0.859 -12.265 1.00 94.50 107 CYS A C 1
ATOM 830 O O . CYS A 1 107 ? 1.895 -0.198 -11.986 1.00 94.50 107 CYS A O 1
ATOM 832 N N . ALA A 1 108 ? 0.941 -1.881 -13.119 1.00 92.06 108 ALA A N 1
ATOM 833 C CA . ALA A 1 108 ? 2.176 -2.280 -13.796 1.00 92.06 108 ALA A CA 1
ATOM 834 C C . ALA A 1 108 ? 2.776 -1.179 -14.693 1.00 92.06 108 ALA A C 1
ATOM 836 O O . ALA A 1 108 ? 3.988 -1.155 -14.907 1.00 92.06 108 ALA A O 1
ATOM 837 N N . CYS A 1 109 ? 1.959 -0.230 -15.164 1.00 92.38 109 CYS A N 1
ATOM 838 C CA . CYS A 1 109 ? 2.396 0.872 -16.023 1.00 92.38 109 CYS A CA 1
ATOM 839 C C . CYS A 1 109 ? 3.356 1.839 -15.306 1.00 92.38 109 CYS A C 1
ATOM 841 O O . CYS A 1 109 ? 4.300 2.343 -15.922 1.00 92.38 109 CYS A O 1
ATOM 843 N N . CYS A 1 110 ? 3.118 2.099 -14.012 1.00 93.38 110 CYS A N 1
ATOM 844 C CA . CYS A 1 110 ? 3.779 3.178 -13.268 1.00 93.38 110 CYS A CA 1
ATOM 845 C C . CYS A 1 110 ? 4.529 2.710 -12.011 1.00 93.38 110 CYS A C 1
ATOM 847 O O . CYS A 1 110 ? 5.484 3.376 -11.619 1.00 93.38 110 CYS A O 1
ATOM 849 N N . CYS A 1 111 ? 4.131 1.595 -11.386 1.00 95.38 111 CYS A N 1
ATOM 850 C CA . CYS A 1 111 ? 4.613 1.169 -10.068 1.00 95.38 111 CYS A CA 1
ATOM 851 C C . CYS A 1 111 ? 6.141 1.015 -10.019 1.00 95.38 111 CYS A C 1
ATOM 853 O O . CYS A 1 111 ? 6.714 0.140 -10.674 1.00 95.38 111 CYS A O 1
ATOM 855 N N . VAL A 1 112 ? 6.803 1.849 -9.209 1.00 94.56 112 VAL A N 1
ATOM 856 C CA . VAL A 1 112 ? 8.264 1.831 -9.057 1.00 94.56 112 VAL A CA 1
ATOM 857 C C . VAL A 1 112 ? 8.759 0.498 -8.479 1.00 94.56 112 VAL A C 1
ATOM 859 O O . VAL A 1 112 ? 9.580 -0.125 -9.152 1.00 94.56 112 VAL A O 1
ATOM 862 N N . PRO A 1 113 ? 8.255 -0.014 -7.334 1.00 93.69 113 PRO A N 1
ATOM 863 C CA . PRO A 1 113 ? 8.688 -1.311 -6.799 1.00 93.69 113 PRO A CA 1
ATOM 864 C C . PRO A 1 113 ? 8.576 -2.463 -7.803 1.00 93.69 113 PRO A C 1
ATOM 866 O O . PRO A 1 113 ? 9.506 -3.256 -7.960 1.00 93.69 113 PRO A O 1
ATOM 869 N N . LEU A 1 114 ? 7.463 -2.523 -8.540 1.00 93.50 114 LEU A N 1
ATOM 870 C CA . LEU A 1 114 ? 7.228 -3.566 -9.533 1.00 93.50 114 LEU A CA 1
ATOM 871 C C . LEU A 1 114 ? 8.185 -3.446 -10.721 1.00 93.50 114 LEU A C 1
ATOM 873 O O . LEU A 1 114 ? 8.730 -4.454 -11.165 1.00 93.50 114 LEU A O 1
ATOM 877 N N . ARG A 1 115 ? 8.451 -2.229 -11.206 1.00 92.69 115 ARG A N 1
ATOM 878 C CA . ARG A 1 115 ? 9.430 -1.991 -12.276 1.00 92.69 115 ARG A CA 1
ATOM 879 C C . ARG A 1 115 ? 10.853 -2.316 -11.824 1.00 92.69 115 ARG A C 1
ATOM 881 O O . ARG A 1 115 ? 11.569 -2.979 -12.570 1.00 92.69 115 ARG A O 1
ATOM 888 N N . LEU A 1 116 ? 11.252 -1.898 -10.622 1.00 92.25 116 LEU A N 1
ATOM 889 C CA . LEU A 1 116 ? 12.557 -2.221 -10.030 1.00 92.25 116 LEU A CA 1
ATOM 890 C C . LEU A 1 116 ? 12.763 -3.737 -9.938 1.00 92.25 116 LEU A C 1
ATOM 892 O O . LEU A 1 116 ? 13.806 -4.240 -10.355 1.00 92.25 116 LEU A O 1
ATOM 896 N N . SER A 1 117 ? 11.740 -4.462 -9.482 1.00 92.56 117 SER A N 1
ATOM 897 C CA . SER A 1 117 ? 11.766 -5.922 -9.392 1.00 92.56 117 SER A CA 1
ATOM 898 C C . SER A 1 117 ? 11.794 -6.594 -10.773 1.00 92.56 117 SER A C 1
ATOM 900 O O . SER A 1 117 ? 12.704 -7.370 -11.061 1.00 92.56 117 SER A O 1
ATOM 902 N N . LYS A 1 118 ? 10.851 -6.264 -11.667 1.00 90.81 118 LYS A N 1
ATOM 903 C CA . LYS A 1 118 ? 10.648 -6.981 -12.941 1.00 90.81 118 LYS A CA 1
ATOM 904 C C . LYS A 1 118 ? 11.608 -6.591 -14.061 1.00 90.81 118 LYS A C 1
ATOM 906 O O . LYS A 1 118 ? 11.956 -7.447 -14.863 1.00 90.81 118 LYS A O 1
ATOM 911 N N . LYS A 1 119 ? 12.009 -5.320 -14.151 1.00 90.62 119 LYS A N 1
ATOM 912 C CA . LYS A 1 119 ? 12.830 -4.811 -15.265 1.00 90.62 119 LYS A CA 1
ATOM 913 C C . LYS A 1 119 ? 14.313 -4.697 -14.916 1.00 90.62 119 LYS A C 1
ATOM 915 O O . LYS A 1 119 ? 15.145 -4.820 -15.805 1.00 90.62 119 LYS A O 1
ATOM 920 N N . TYR A 1 120 ? 14.639 -4.450 -13.648 1.00 89.38 120 TYR A N 1
ATOM 921 C CA . TYR A 1 120 ? 16.006 -4.113 -13.229 1.00 89.38 120 TYR A CA 1
ATOM 922 C C . TYR A 1 120 ? 16.632 -5.140 -12.272 1.00 89.38 120 TYR A C 1
ATOM 924 O O . TYR A 1 120 ? 17.746 -4.929 -11.802 1.00 89.38 120 TYR A O 1
ATOM 932 N N . GLY A 1 121 ? 15.940 -6.244 -11.961 1.00 88.31 121 GLY A N 1
ATOM 933 C CA . GLY A 1 121 ? 16.469 -7.315 -11.105 1.00 88.31 121 GLY A CA 1
ATOM 934 C C . GLY A 1 121 ? 16.634 -6.929 -9.628 1.00 88.31 121 GLY A C 1
ATOM 935 O O . GLY A 1 121 ? 17.283 -7.641 -8.857 1.00 88.31 121 GLY A O 1
ATOM 936 N N . ILE A 1 122 ? 16.042 -5.813 -9.195 1.00 89.44 122 ILE A N 1
ATOM 937 C CA . ILE A 1 122 ? 16.080 -5.347 -7.803 1.00 89.44 122 ILE A CA 1
ATOM 938 C C . ILE A 1 122 ? 14.899 -5.982 -7.067 1.00 89.44 122 ILE A C 1
ATOM 940 O O . ILE A 1 122 ? 13.940 -5.321 -6.669 1.00 89.44 122 ILE A O 1
ATOM 944 N N . GLY A 1 123 ? 14.947 -7.307 -6.928 1.00 87.94 123 GLY A N 1
ATOM 945 C CA . GLY A 1 123 ? 13.843 -8.094 -6.378 1.00 87.94 123 GLY A CA 1
ATOM 946 C C . GLY A 1 123 ? 13.453 -7.682 -4.958 1.00 87.94 123 GLY A C 1
ATOM 947 O O . GLY A 1 123 ? 12.281 -7.735 -4.615 1.00 87.94 123 GLY A O 1
ATOM 948 N N . ARG A 1 124 ? 14.398 -7.175 -4.150 1.00 90.00 124 ARG A N 1
ATOM 949 C CA . ARG A 1 124 ? 14.101 -6.723 -2.779 1.00 90.00 124 ARG A CA 1
ATOM 950 C C . ARG A 1 124 ? 13.287 -5.432 -2.714 1.00 90.00 124 ARG A C 1
ATOM 952 O O . ARG A 1 124 ? 12.824 -5.093 -1.638 1.00 90.00 124 ARG A O 1
ATOM 959 N N . ALA A 1 125 ? 13.067 -4.734 -3.829 1.00 89.88 125 ALA A N 1
ATOM 960 C CA . ALA A 1 125 ? 12.147 -3.597 -3.859 1.00 89.88 125 ALA A CA 1
ATOM 961 C C . ALA A 1 125 ? 10.675 -4.022 -3.696 1.00 89.88 125 ALA A C 1
ATOM 963 O O . ALA A 1 125 ? 9.875 -3.233 -3.197 1.00 89.88 125 ALA A O 1
ATOM 964 N N . LEU A 1 126 ? 10.323 -5.251 -4.099 1.00 93.56 126 LEU A N 1
ATOM 965 C CA . LEU A 1 126 ? 8.969 -5.798 -4.016 1.00 93.56 126 LEU A CA 1
ATOM 966 C C . LEU A 1 126 ? 9.011 -7.235 -3.486 1.00 93.56 126 LEU A C 1
ATOM 968 O O . LEU A 1 126 ? 9.422 -8.153 -4.191 1.00 93.56 126 LEU A O 1
ATOM 972 N N . ASN A 1 127 ? 8.572 -7.419 -2.247 1.00 94.38 127 ASN A N 1
ATOM 973 C CA . ASN A 1 127 ? 8.640 -8.679 -1.514 1.00 94.38 127 ASN A CA 1
ATOM 9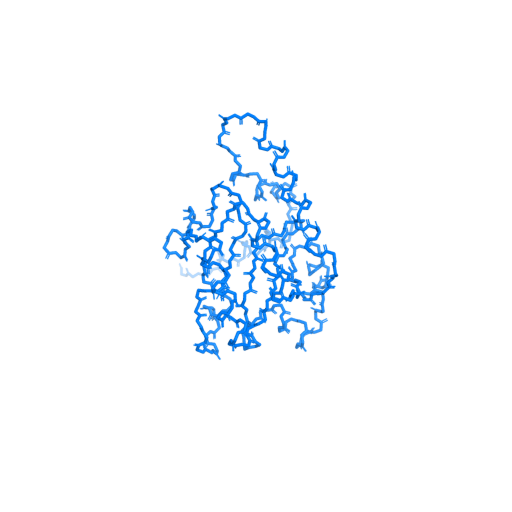74 C C . ASN A 1 127 ? 7.234 -9.255 -1.277 1.00 94.38 127 ASN A C 1
ATOM 976 O O . ASN A 1 127 ? 6.223 -8.629 -1.588 1.00 94.38 127 ASN A O 1
ATOM 980 N N . ARG A 1 128 ? 7.172 -10.447 -0.686 1.00 94.94 128 ARG A N 1
ATOM 981 C CA . ARG A 1 128 ? 5.960 -11.068 -0.144 1.00 94.94 128 ARG A CA 1
ATOM 982 C C . ARG A 1 128 ? 6.339 -11.785 1.150 1.00 94.94 128 ARG A C 1
ATOM 984 O O . ARG A 1 128 ? 7.419 -12.367 1.220 1.00 94.94 128 ARG A O 1
ATOM 991 N N . THR A 1 129 ? 5.474 -11.714 2.153 1.00 95.25 129 THR A N 1
ATOM 992 C CA . THR A 1 129 ? 5.580 -12.480 3.399 1.00 95.25 129 THR A CA 1
ATOM 993 C C . THR A 1 129 ? 4.182 -12.719 3.954 1.00 95.25 129 THR A C 1
ATOM 995 O O . THR A 1 129 ? 3.316 -11.860 3.798 1.00 95.25 129 THR A O 1
ATOM 998 N N . ASP A 1 130 ? 3.969 -13.854 4.611 1.00 94.06 130 ASP A N 1
ATOM 999 C CA . ASP A 1 130 ? 2.678 -14.209 5.216 1.00 94.06 130 ASP A CA 1
ATOM 1000 C C . ASP A 1 130 ? 2.509 -13.620 6.628 1.00 94.06 130 ASP A C 1
ATOM 1002 O O . ASP A 1 130 ? 1.441 -13.683 7.227 1.00 94.06 130 ASP A O 1
ATOM 1006 N N . SER A 1 131 ? 3.567 -13.016 7.177 1.00 95.38 131 SER A N 1
ATOM 1007 C CA . SER A 1 131 ? 3.580 -12.384 8.502 1.00 95.38 131 SER A CA 1
ATOM 1008 C C . SER A 1 131 ? 3.148 -10.920 8.511 1.00 95.38 131 SER A C 1
ATOM 1010 O O . SER A 1 131 ? 3.046 -10.335 9.585 1.00 95.38 131 SER A O 1
ATOM 1012 N N . ILE A 1 132 ? 2.894 -10.311 7.352 1.00 95.44 132 ILE A N 1
ATOM 1013 C CA . ILE A 1 132 ? 2.846 -8.848 7.233 1.00 95.44 132 ILE A CA 1
ATOM 1014 C C . ILE A 1 132 ? 1.706 -8.200 8.028 1.00 95.44 132 ILE A C 1
ATOM 1016 O O . ILE A 1 132 ? 1.887 -7.137 8.613 1.00 95.44 132 ILE A O 1
ATOM 1020 N N . VAL A 1 133 ? 0.548 -8.860 8.105 1.00 96.00 133 VAL A N 1
ATOM 1021 C CA . VAL A 1 133 ? -0.588 -8.385 8.910 1.00 96.00 133 VAL A CA 1
ATOM 1022 C C . VAL A 1 133 ? -0.263 -8.464 10.401 1.00 96.00 133 VAL A C 1
ATOM 1024 O O . VAL A 1 133 ? -0.593 -7.550 11.154 1.00 96.00 133 VAL A O 1
ATOM 1027 N N . ARG A 1 134 ? 0.422 -9.530 10.834 1.00 94.94 134 ARG A N 1
ATOM 1028 C CA . ARG A 1 134 ? 0.875 -9.677 12.222 1.00 94.94 134 ARG A CA 1
ATOM 1029 C C . ARG A 1 134 ? 1.896 -8.595 12.578 1.00 94.94 134 ARG A C 1
ATOM 1031 O O . ARG A 1 134 ? 1.708 -7.920 13.580 1.00 94.94 134 ARG A O 1
ATOM 1038 N N . GLU A 1 135 ? 2.899 -8.382 11.727 1.00 93.62 135 GLU A N 1
ATOM 1039 C CA . GLU A 1 135 ? 3.900 -7.317 11.900 1.00 93.62 135 GLU A CA 1
ATOM 1040 C C . GLU A 1 135 ? 3.244 -5.931 11.993 1.00 93.62 135 GLU A C 1
ATOM 1042 O O . GLU A 1 135 ? 3.606 -5.127 12.848 1.00 93.62 135 GLU A O 1
ATOM 1047 N N . PHE A 1 136 ? 2.234 -5.656 11.158 1.00 93.06 136 PHE A N 1
ATOM 1048 C CA . PHE A 1 136 ? 1.485 -4.403 11.236 1.00 93.06 136 PHE A CA 1
ATOM 1049 C C . PHE A 1 136 ? 0.745 -4.249 12.572 1.00 93.06 136 PHE A C 1
ATOM 1051 O O . PHE A 1 136 ? 0.824 -3.194 13.197 1.00 93.06 136 PHE A O 1
ATOM 1058 N N . ARG A 1 137 ? 0.056 -5.294 13.047 1.00 91.38 137 ARG A N 1
ATOM 1059 C CA . ARG A 1 137 ? -0.644 -5.263 14.344 1.00 91.38 137 ARG A CA 1
ATOM 1060 C C . ARG A 1 137 ? 0.316 -5.047 15.515 1.00 91.38 137 ARG A C 1
ATOM 1062 O O . ARG A 1 137 ? -0.005 -4.290 16.424 1.00 91.38 137 ARG A O 1
ATOM 1069 N N . GLU A 1 138 ? 1.491 -5.671 15.478 1.00 89.62 138 GLU A N 1
ATOM 1070 C CA . GLU A 1 138 ? 2.545 -5.471 16.480 1.00 89.62 138 GLU A CA 1
ATOM 1071 C C . GLU A 1 138 ? 3.048 -4.018 16.489 1.00 89.62 138 GLU A C 1
ATOM 1073 O O . GLU A 1 138 ? 3.220 -3.440 17.561 1.00 89.62 138 GLU A O 1
ATOM 1078 N N . GLN A 1 139 ? 3.214 -3.395 15.316 1.00 86.75 139 GLN A N 1
ATOM 1079 C CA . GLN A 1 139 ? 3.570 -1.976 15.211 1.00 86.75 139 GLN A CA 1
ATOM 1080 C C . GLN A 1 139 ? 2.489 -1.069 15.816 1.00 86.75 139 GLN A C 1
ATOM 1082 O O . GLN A 1 139 ? 2.811 -0.151 16.566 1.00 86.75 139 GLN A O 1
ATOM 1087 N N . VAL A 1 140 ? 1.213 -1.318 15.504 1.00 77.12 140 VAL A N 1
ATOM 1088 C CA . VAL A 1 140 ? 0.090 -0.543 16.059 1.00 77.12 140 VAL A CA 1
ATOM 1089 C C . VAL A 1 140 ? 0.058 -0.660 17.587 1.00 77.12 140 VAL A C 1
ATOM 1091 O O . VAL A 1 140 ? -0.037 0.353 18.275 1.00 77.12 140 VAL A O 1
ATOM 1094 N N . TRP A 1 141 ? 0.239 -1.871 18.124 1.00 58.97 141 TRP A N 1
ATOM 1095 C CA . TRP A 1 141 ? 0.291 -2.108 19.569 1.00 58.97 141 TRP A CA 1
ATOM 1096 C C . TRP A 1 141 ? 1.415 -1.326 20.265 1.00 58.97 141 TRP A C 1
ATOM 1098 O O . TRP A 1 141 ? 1.208 -0.768 21.341 1.00 58.97 141 TRP A O 1
ATOM 1108 N N . GLN A 1 142 ? 2.602 -1.245 19.654 1.00 60.53 142 GLN A N 1
ATOM 1109 C CA . GLN A 1 142 ? 3.707 -0.455 20.210 1.00 60.53 142 GLN A CA 1
ATOM 1110 C C . GLN A 1 142 ? 3.336 1.030 20.331 1.00 60.53 142 GLN A C 1
ATOM 1112 O O . GLN A 1 142 ? 3.600 1.641 21.368 1.00 60.53 142 GLN A O 1
ATOM 1117 N N . VAL A 1 143 ? 2.641 1.589 19.335 1.00 61.28 143 VAL A N 1
ATOM 1118 C CA . VAL A 1 143 ? 2.163 2.981 19.377 1.00 61.28 143 VAL A CA 1
ATOM 1119 C C . VAL A 1 143 ? 1.130 3.200 20.490 1.00 61.28 143 VAL A C 1
ATOM 1121 O O . VAL A 1 143 ? 1.199 4.211 21.190 1.00 61.28 143 VAL A O 1
ATOM 1124 N N . ASP A 1 144 ? 0.212 2.257 20.716 1.00 55.22 144 ASP A N 1
ATOM 1125 C CA . ASP A 1 144 ? -0.767 2.337 21.816 1.00 55.22 144 ASP A CA 1
ATOM 1126 C C . ASP A 1 144 ? -0.098 2.338 23.195 1.00 55.22 144 ASP A C 1
ATOM 1128 O O . ASP A 1 144 ? -0.466 3.106 24.087 1.00 55.22 144 ASP A O 1
ATOM 1132 N N . THR A 1 145 ? 0.935 1.513 23.374 1.00 59.16 145 THR A N 1
ATOM 1133 C CA . THR A 1 145 ? 1.674 1.475 24.642 1.00 59.16 145 THR A CA 1
ATOM 1134 C C . THR A 1 145 ? 2.495 2.742 24.894 1.00 59.16 145 THR A C 1
ATOM 1136 O O . THR A 1 145 ? 2.610 3.170 26.042 1.00 59.16 145 THR A O 1
ATOM 1139 N N . GLU A 1 146 ? 3.027 3.380 23.847 1.00 56.12 146 GLU A N 1
ATOM 1140 C CA . GLU A 1 146 ? 3.815 4.616 23.963 1.00 56.12 146 GLU A CA 1
ATOM 1141 C C . GLU A 1 146 ? 2.942 5.877 24.093 1.00 56.12 146 GLU A C 1
ATOM 1143 O O . GLU A 1 146 ? 3.313 6.813 24.803 1.00 56.12 146 GLU A O 1
ATOM 1148 N N . SER A 1 147 ? 1.767 5.908 23.456 1.00 50.84 147 SER A N 1
ATOM 1149 C CA . SER A 1 147 ? 0.820 7.036 23.520 1.00 50.84 147 SER A CA 1
ATOM 1150 C C . SER A 1 147 ? 0.085 7.154 24.863 1.00 50.84 147 SER A C 1
ATOM 1152 O O . SER A 1 147 ? -0.400 8.233 25.203 1.00 50.84 147 SER A O 1
ATOM 1154 N N . ASN A 1 148 ? 0.102 6.100 25.686 1.00 38.09 148 ASN A N 1
A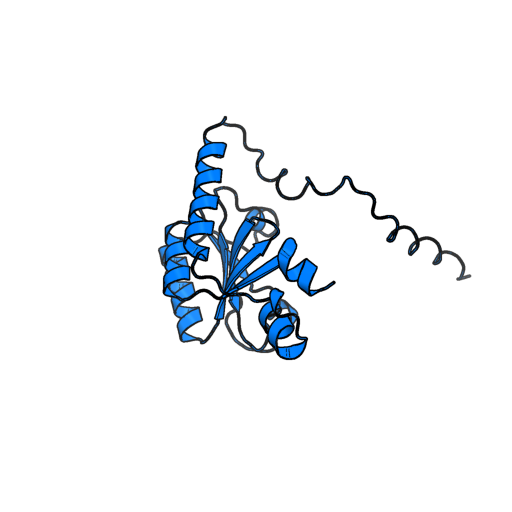TOM 1155 C CA . ASN A 1 148 ? -0.332 6.137 27.088 1.00 38.09 148 ASN A CA 1
ATOM 1156 C C . ASN A 1 148 ? 0.682 6.800 28.050 1.00 38.09 148 ASN A C 1
ATOM 1158 O O . ASN A 1 148 ? 0.469 6.807 29.264 1.00 38.09 148 ASN A O 1
ATOM 1162 N N . VAL A 1 149 ? 1.761 7.412 27.539 1.00 40.75 149 VAL A N 1
ATOM 1163 C CA . VAL A 1 149 ? 2.710 8.219 28.322 1.00 40.75 149 VAL A CA 1
ATOM 1164 C C . VAL A 1 149 ? 2.627 9.708 27.920 1.00 40.75 149 VAL A C 1
ATOM 1166 O O . VAL A 1 149 ? 3.401 10.198 27.106 1.00 40.75 149 VAL A O 1
ATOM 1169 N N . SER A 1 150 ? 1.731 10.436 28.607 1.00 30.36 150 SER A N 1
ATOM 1170 C CA . SER A 1 150 ? 1.646 11.908 28.791 1.00 30.36 150 SER A CA 1
ATOM 1171 C C . SER A 1 150 ? 1.038 12.814 27.678 1.00 30.36 150 SER A C 1
ATOM 1173 O O . SER A 1 150 ? 1.438 12.746 26.515 1.00 30.36 150 SER A O 1
ATOM 1175 N N . PRO A 1 151 ? 0.129 13.760 28.037 1.00 34.00 151 PRO A N 1
ATOM 1176 C CA . PRO A 1 151 ? -0.642 14.610 27.122 1.00 34.00 151 PRO A CA 1
ATOM 1177 C C . PRO A 1 151 ? 0.108 15.889 26.713 1.00 34.00 151 PRO A C 1
ATOM 1179 O O . PRO A 1 151 ? -0.239 17.001 27.111 1.00 34.00 151 PRO A O 1
ATOM 1182 N N . SER A 1 152 ? 1.141 15.767 25.883 1.00 30.61 152 SER A N 1
ATOM 1183 C CA . SER A 1 152 ? 1.658 16.934 25.156 1.00 30.61 152 SER A CA 1
ATOM 1184 C C . SER A 1 152 ? 2.147 16.533 23.768 1.00 30.61 152 SER A C 1
ATOM 1186 O O . SER A 1 152 ? 3.204 15.929 23.597 1.00 30.61 152 SER A O 1
ATOM 1188 N N . GLY A 1 153 ? 1.319 16.847 22.769 1.00 37.88 153 GLY A N 1
ATOM 1189 C CA . GLY A 1 153 ? 1.536 16.542 21.359 1.00 37.88 153 GLY A CA 1
ATOM 1190 C C . GLY A 1 153 ? 2.918 16.970 20.873 1.00 37.88 153 GLY A C 1
ATOM 1191 O O . GLY A 1 153 ? 3.218 18.157 20.751 1.00 37.88 153 GLY A O 1
ATOM 1192 N N . ARG A 1 154 ? 3.773 15.981 20.595 1.00 30.58 154 ARG A N 1
ATOM 1193 C CA . ARG A 1 154 ? 5.056 16.189 19.912 1.00 30.58 154 ARG A CA 1
ATOM 1194 C C . ARG A 1 154 ? 5.572 14.913 19.230 1.00 30.58 154 ARG A C 1
ATOM 1196 O O . ARG A 1 154 ? 6.753 14.587 19.330 1.00 30.58 154 ARG A O 1
ATOM 1203 N N . PHE A 1 155 ? 4.698 14.176 18.539 1.00 38.47 155 PHE A N 1
ATOM 1204 C CA . PHE A 1 155 ? 5.097 12.967 17.798 1.00 38.47 155 PHE A CA 1
ATOM 1205 C C . PHE A 1 155 ? 5.584 13.253 16.361 1.00 38.47 155 PHE A C 1
ATOM 1207 O O . PHE A 1 155 ? 6.446 12.529 15.862 1.00 38.47 155 PHE A O 1
ATOM 1214 N N . ALA A 1 156 ? 5.170 14.369 15.743 1.00 38.53 156 ALA A N 1
ATOM 1215 C CA . ALA A 1 156 ? 5.536 14.721 14.363 1.00 38.53 156 ALA A CA 1
ATOM 1216 C C . ALA A 1 156 ? 7.048 14.971 14.127 1.00 38.53 156 ALA A C 1
ATOM 1218 O O . ALA A 1 156 ? 7.527 14.855 13.004 1.00 38.53 156 ALA A O 1
ATOM 1219 N N . GLN A 1 157 ? 7.854 15.244 15.165 1.00 29.95 157 GLN A N 1
ATOM 1220 C CA . GLN A 1 157 ? 9.285 15.556 14.985 1.00 29.95 157 GLN A CA 1
ATOM 1221 C C . GLN A 1 157 ? 10.247 14.363 15.111 1.00 29.95 157 GLN A C 1
ATOM 1223 O O . GLN A 1 157 ? 11.376 14.447 14.629 1.00 29.95 157 GLN A O 1
ATOM 1228 N N . LYS A 1 158 ? 9.869 13.243 15.743 1.00 29.33 158 LYS A N 1
ATOM 1229 C CA . LYS A 1 158 ? 10.860 12.200 16.092 1.00 29.33 158 LYS A CA 1
ATOM 1230 C C . LYS A 1 158 ? 11.119 11.155 15.007 1.00 29.33 158 LYS A C 1
ATOM 1232 O O . LYS A 1 158 ? 12.212 10.589 14.993 1.00 29.33 158 LYS A O 1
ATOM 1237 N N . VAL A 1 159 ? 10.180 10.921 14.089 1.00 40.38 159 VAL A N 1
ATOM 1238 C CA . VAL A 1 159 ? 10.314 9.851 13.078 1.00 40.38 159 VAL A CA 1
ATOM 1239 C C . VAL A 1 159 ? 11.222 10.260 11.906 1.00 40.38 159 VAL A C 1
ATOM 1241 O O . VAL A 1 159 ? 11.864 9.402 11.302 1.00 40.38 159 VAL A O 1
ATOM 1244 N N . ILE A 1 160 ? 11.375 11.563 11.635 1.00 35.00 160 ILE A N 1
ATOM 1245 C CA . ILE A 1 160 ? 12.199 12.066 10.518 1.00 35.00 160 ILE A CA 1
ATOM 1246 C C . ILE A 1 160 ? 13.566 12.617 10.988 1.00 35.00 160 ILE A C 1
ATOM 1248 O O . ILE A 1 160 ? 14.555 12.488 10.266 1.00 35.00 160 ILE A O 1
ATOM 1252 N N . LEU A 1 161 ? 13.697 13.124 12.223 1.00 29.39 161 LEU A N 1
ATOM 1253 C CA . LEU A 1 161 ? 14.918 13.809 12.700 1.00 29.39 161 LEU A CA 1
ATOM 1254 C C . LEU A 1 161 ? 15.916 12.953 13.504 1.00 29.39 161 LEU A C 1
ATOM 1256 O O . LEU A 1 161 ? 16.867 13.489 14.066 1.00 29.39 161 LEU A O 1
ATOM 1260 N N . ARG A 1 162 ? 15.792 11.620 13.538 1.00 30.17 162 ARG A N 1
ATOM 1261 C CA . ARG A 1 162 ? 16.857 10.743 14.084 1.00 30.17 162 ARG A CA 1
ATOM 1262 C C . ARG A 1 162 ? 17.871 10.267 13.028 1.00 30.17 162 ARG A C 1
ATOM 1264 O O . ARG A 1 162 ? 18.492 9.224 13.199 1.00 30.17 162 ARG A O 1
ATOM 1271 N N . SER A 1 163 ? 18.048 11.015 11.932 1.00 37.09 163 SER A N 1
ATOM 1272 C CA . SER A 1 163 ? 18.980 10.667 10.840 1.00 37.09 163 SER A CA 1
ATOM 1273 C C . SER A 1 163 ? 19.969 11.770 10.435 1.00 37.09 163 SER A C 1
ATOM 1275 O O . SER A 1 163 ? 20.742 11.551 9.505 1.00 37.09 163 SER A O 1
ATOM 1277 N N . THR A 1 164 ? 20.032 12.917 11.112 1.00 34.69 164 THR A N 1
ATOM 1278 C CA . THR A 1 164 ? 21.059 13.943 10.837 1.00 34.69 164 THR A CA 1
ATOM 1279 C C . THR A 1 164 ? 22.083 14.006 11.963 1.00 34.69 164 THR A C 1
ATOM 1281 O O . THR A 1 164 ? 22.249 15.020 12.629 1.00 34.69 164 THR A O 1
ATOM 1284 N N . ALA A 1 165 ? 22.772 12.891 12.189 1.00 36.31 165 ALA A N 1
ATOM 1285 C CA . ALA A 1 165 ? 24.035 12.874 12.924 1.00 36.31 165 ALA A CA 1
ATOM 1286 C C . ALA A 1 165 ? 24.960 11.771 12.391 1.00 36.31 165 ALA A C 1
ATOM 1288 O O . ALA A 1 165 ? 25.585 11.044 13.148 1.00 36.31 165 ALA A O 1
ATOM 1289 N N . THR A 1 166 ? 25.049 11.623 11.070 1.00 35.81 166 THR A N 1
ATOM 1290 C CA . THR A 1 166 ? 26.260 11.083 10.440 1.00 35.81 166 THR A CA 1
ATOM 1291 C C . THR A 1 166 ? 26.543 11.941 9.215 1.00 35.81 166 THR A C 1
ATOM 1293 O O . THR A 1 166 ? 25.800 11.921 8.238 1.00 35.81 166 THR A O 1
ATOM 1296 N N . LYS A 1 167 ? 27.578 12.782 9.310 1.00 34.62 167 LYS A N 1
ATOM 1297 C CA . LYS A 1 167 ? 28.112 13.533 8.170 1.00 34.62 167 LYS A CA 1
ATOM 1298 C C . LYS A 1 167 ? 28.470 12.520 7.080 1.00 34.62 167 LYS A C 1
ATOM 1300 O O . LYS A 1 167 ? 29.227 11.591 7.354 1.00 34.62 167 LYS A O 1
ATOM 1305 N N . ASN A 1 168 ? 27.912 12.675 5.882 1.00 36.81 168 ASN A N 1
ATOM 1306 C CA . ASN A 1 168 ? 28.298 11.893 4.713 1.00 36.81 168 ASN A CA 1
ATOM 1307 C C . ASN A 1 168 ? 29.367 12.687 3.936 1.00 36.81 168 ASN A C 1
ATOM 1309 O O . ASN A 1 168 ? 29.005 13.634 3.243 1.00 36.81 168 ASN A O 1
ATOM 1313 N N . PRO A 1 169 ? 30.662 12.333 4.024 1.00 35.59 169 PRO A N 1
ATOM 1314 C CA . PRO A 1 169 ? 31.766 13.120 3.459 1.00 35.59 169 PRO A CA 1
ATOM 1315 C C . PRO A 1 169 ? 31.847 13.106 1.918 1.00 35.59 169 PRO A C 1
ATOM 1317 O O . PRO A 1 169 ? 32.833 13.570 1.353 1.00 35.59 169 PRO A O 1
ATOM 1320 N N . LEU A 1 170 ? 30.845 12.554 1.226 1.00 39.31 170 LEU A N 1
ATOM 1321 C CA . LEU A 1 170 ? 30.823 12.412 -0.234 1.00 39.31 170 LEU A CA 1
ATOM 1322 C C . LEU A 1 170 ? 29.906 13.414 -0.956 1.00 39.31 170 LEU A C 1
ATOM 1324 O O . LEU A 1 170 ? 29.926 13.439 -2.182 1.00 39.31 170 LEU A O 1
ATOM 1328 N N . LEU A 1 171 ? 29.127 14.232 -0.237 1.00 40.00 171 LEU A N 1
ATOM 1329 C CA . LEU A 1 171 ? 28.275 15.274 -0.839 1.00 40.00 171 LEU A CA 1
ATOM 1330 C C . LEU A 1 171 ? 28.923 16.673 -0.840 1.00 40.00 171 LEU A C 1
ATOM 1332 O O . LEU A 1 171 ? 28.631 17.457 -1.731 1.00 40.00 171 LEU A O 1
ATOM 1336 N N . ASP A 1 172 ? 29.888 16.949 0.043 1.00 36.59 172 ASP A N 1
ATOM 1337 C CA . ASP A 1 172 ? 30.509 18.285 0.183 1.00 36.59 172 ASP A CA 1
ATOM 1338 C C . ASP A 1 172 ? 31.563 18.628 -0.896 1.00 36.59 172 ASP A C 1
ATOM 1340 O O . ASP A 1 172 ? 32.196 19.679 -0.836 1.00 36.59 172 ASP A O 1
ATOM 1344 N N . ARG A 1 173 ? 31.804 17.751 -1.881 1.00 38.38 173 ARG A N 1
ATOM 1345 C CA . ARG A 1 173 ? 32.788 17.996 -2.959 1.00 38.38 173 ARG A CA 1
ATOM 1346 C C . ARG A 1 173 ? 32.179 18.469 -4.279 1.00 38.38 173 ARG A C 1
ATOM 1348 O O . ARG A 1 173 ? 32.937 18.783 -5.188 1.00 38.38 173 ARG A O 1
ATOM 1355 N N . ALA A 1 174 ? 30.853 18.508 -4.399 1.00 39.59 174 ALA A N 1
ATOM 1356 C CA . ALA A 1 174 ? 30.189 18.908 -5.642 1.00 39.59 174 ALA A CA 1
ATOM 1357 C C . ALA A 1 174 ? 29.937 20.425 -5.748 1.00 39.59 174 ALA A C 1
ATOM 1359 O O . ALA A 1 174 ? 29.771 20.923 -6.855 1.00 39.59 174 ALA A O 1
ATOM 1360 N N . ASP A 1 175 ? 29.982 21.160 -4.631 1.00 35.88 175 ASP A N 1
ATOM 1361 C CA . ASP A 1 175 ? 29.564 22.572 -4.580 1.00 35.88 175 ASP A CA 1
ATOM 1362 C C . ASP A 1 175 ? 30.735 23.578 -4.576 1.00 35.88 175 ASP A C 1
ATOM 1364 O O . ASP A 1 175 ? 30.527 24.779 -4.420 1.00 35.88 175 ASP A O 1
ATOM 1368 N N . ALA A 1 1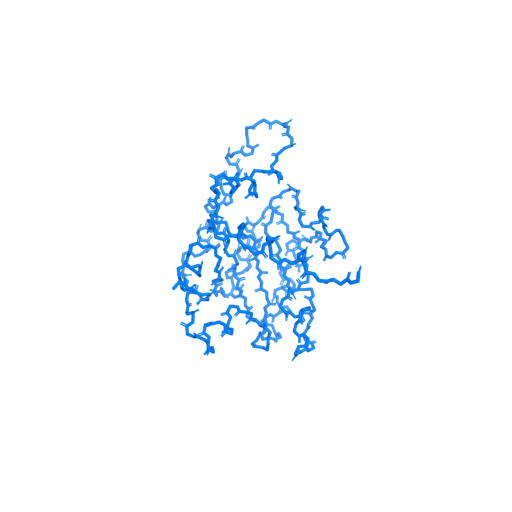76 ? 31.977 23.113 -4.753 1.00 40.28 176 ALA A N 1
ATOM 1369 C CA . ALA A 1 176 ? 33.173 23.966 -4.726 1.00 40.28 176 ALA A CA 1
ATOM 1370 C C . ALA A 1 176 ? 33.736 24.330 -6.116 1.00 40.28 176 ALA A C 1
ATOM 1372 O O . ALA A 1 176 ? 34.733 25.043 -6.177 1.00 40.28 176 ALA A O 1
ATOM 1373 N N . ASP A 1 177 ? 33.125 23.867 -7.215 1.00 38.88 177 ASP A N 1
ATOM 1374 C CA . ASP A 1 177 ? 33.728 23.949 -8.562 1.00 38.88 177 ASP A CA 1
ATOM 1375 C C . ASP A 1 177 ? 32.889 24.725 -9.600 1.00 38.88 177 ASP A C 1
ATOM 1377 O O . ASP A 1 177 ? 33.120 24.631 -10.802 1.00 38.88 177 ASP A O 1
ATOM 1381 N N . SER A 1 178 ? 31.902 25.519 -9.166 1.00 41.41 178 SER A N 1
ATOM 1382 C CA . SER A 1 178 ? 31.009 26.268 -10.074 1.00 41.41 178 SER A CA 1
ATOM 1383 C C . SER A 1 178 ? 31.061 27.795 -9.935 1.00 41.41 178 SER A C 1
ATOM 1385 O O . SER A 1 178 ? 30.150 28.479 -10.394 1.00 41.41 178 SER A O 1
ATOM 1387 N N . SER A 1 179 ? 32.119 28.362 -9.344 1.00 43.97 179 SER A N 1
ATOM 1388 C CA . SER A 1 179 ? 32.287 29.822 -9.214 1.00 43.97 179 SER A CA 1
ATOM 1389 C C . SER A 1 179 ? 33.549 30.384 -9.882 1.00 43.97 179 SER A C 1
ATOM 1391 O O . SER A 1 179 ? 34.146 31.329 -9.370 1.00 43.97 179 SER A O 1
ATOM 1393 N N . GLN A 1 180 ? 33.951 29.842 -11.035 1.00 45.88 180 GLN A N 1
ATOM 1394 C CA . GLN A 1 180 ? 34.855 30.527 -11.967 1.00 45.88 180 GLN A CA 1
ATOM 1395 C C . GLN A 1 180 ? 34.423 30.298 -13.419 1.00 45.88 180 GLN A C 1
ATOM 1397 O O . GLN A 1 180 ? 34.868 29.371 -14.085 1.00 45.88 180 GLN A O 1
ATOM 1402 N N . SER A 1 181 ? 33.517 31.145 -13.902 1.00 37.25 181 SER A N 1
ATOM 1403 C CA . SER A 1 181 ? 33.488 31.694 -15.268 1.00 37.25 181 SER A CA 1
ATOM 1404 C C . SER A 1 181 ? 32.132 32.351 -15.493 1.00 37.25 181 SER A C 1
ATOM 1406 O O . SER A 1 181 ? 31.114 31.669 -15.512 1.00 37.25 181 SER A O 1
ATOM 1408 N N . LEU A 1 182 ? 32.124 33.679 -15.616 1.00 33.81 182 LEU A N 1
ATOM 1409 C CA . LEU A 1 182 ? 31.381 34.455 -16.616 1.00 33.81 182 LEU A CA 1
ATOM 1410 C C . LEU A 1 182 ? 31.511 35.949 -16.272 1.00 33.81 182 LEU A C 1
ATOM 1412 O O . LEU A 1 182 ? 31.059 36.381 -15.215 1.00 33.81 182 LEU A O 1
ATOM 1416 N N . SER A 1 183 ? 32.142 36.656 -17.220 1.00 37.03 183 SER A N 1
ATOM 1417 C CA . SER A 1 183 ? 32.296 38.112 -17.415 1.00 37.03 183 SER A CA 1
ATOM 1418 C C . SER A 1 183 ? 32.964 38.928 -16.314 1.00 37.03 183 SER A C 1
ATOM 1420 O O . SER A 1 183 ? 32.281 39.249 -15.319 1.00 37.03 183 SER A O 1
#

Secondary structure (DSSP, 8-state):
-HHHHHHHTEEEEE--HHHHHHHHHH-S-EEEEE-HHHHHH----S-SEEEEEE-SSS-HHHHH-TTT-EE--HHHHHHHHHHHHHTTPEEEEEEETTEEEEEEEE-TTT-HHHHHHHHH--GGGEE--TTHHHHHHHHHHHHHHHHTS-S----TTTTTSSS-SS--TTSTTSSSSSSS---